Protein AF-A0A838L8V6-F1 (afdb_monomer_lite)

Sequence (254 aa):
MAGLEGLCPDADPGAWFPDGEGLLHACPWLILGAAGLVFEAVRPGGQQWAAICIGLALLVYGGTMLAYVDLLPSGLWRFNNVHYFKWMFPAFALFLLLFLRDVRHAPVTGAAITIVLVLATFIRALPVEVGSDAPARMLVFAKPQADFRAVYFGRSAIEDRAGASRNVFDYHQVPVSGQRFVAVALKRDFAGQERWSARSSGTEWPRTTPDFYRDVPDIGAATGTPLHRYAASVGFGVPCWTRLVGCQTMITDR

Foldseek 3Di:
DPDPPDDDAFCALLQVAVDAGFQCLVCVLLLLLVLLLVVLCPDDDDCNVVSVVLVVVLVVLVVVLCVDPCCPPSNVGGPVNCVSVVVCVVSSVVSSVNCVVCCVVVVVSSVVSSVVSQQVRQKDKHWDFDDQQDWFQKFKWFAFPDDQQLQQLAFKWKQAPVGIDTDPGQWTWGDHPDGMIMIGGDNGTGRGPIKMFLDDPPDDDPPPPDVSSVPRDRSPGDMTDTPTGTHIDIDGDNHCSVVPGPNDRPPDPD

Secondary structure (DSSP, 8-state):
-----S----SSGGGT-SSS-BHHHH-THHHHHHHHHHHHHHS-STTHHHHHHHHHHHHHHHHHHTTSGGGSTTTTTBGGGGGGTGGGHHHHHHHHHHHHHHGGGSHHHHHHHHHHHHHHTTEEEEEEE--TTS-BSEEEEEPPS--HHHHHHS--EEEETTEEEEBTTTEEEEEETTTEEEEEESSS-B-SS-EEESS-TT-PPPTT--GGGTSSPP--S-EE--SEEEEEEEEE---GGGSSS----SS---

Structure (mmCIF, N/CA/C/O backbone):
data_AF-A0A838L8V6-F1
#
_entry.id   AF-A0A838L8V6-F1
#
loop_
_atom_site.group_PDB
_atom_site.id
_atom_site.type_symbol
_atom_site.label_atom_id
_atom_site.label_alt_id
_atom_site.label_comp_id
_atom_site.label_asym_id
_atom_site.label_entity_id
_atom_site.label_seq_id
_atom_site.pdbx_PDB_ins_code
_atom_site.Cartn_x
_atom_site.Cartn_y
_atom_site.Cartn_z
_atom_site.occupancy
_atom_site.B_iso_or_equiv
_atom_site.auth_seq_id
_atom_site.auth_comp_id
_atom_site.auth_asym_id
_atom_site.auth_atom_id
_atom_site.pdbx_PDB_model_num
ATOM 1 N N . MET A 1 1 ? -16.249 -17.888 -20.833 1.00 40.19 1 MET A N 1
ATOM 2 C CA . MET A 1 1 ? -16.102 -17.561 -19.401 1.00 40.19 1 MET A CA 1
ATOM 3 C C . MET A 1 1 ? -15.233 -18.643 -18.783 1.00 40.19 1 MET A C 1
ATOM 5 O O . MET A 1 1 ? -15.744 -19.700 -18.447 1.00 40.19 1 MET A O 1
ATOM 9 N N . ALA A 1 2 ? -13.914 -18.443 -18.790 1.00 36.94 2 ALA A N 1
ATOM 10 C CA . ALA A 1 2 ? -12.970 -19.346 -18.134 1.00 36.94 2 ALA A CA 1
ATOM 11 C C . ALA A 1 2 ? -12.993 -19.065 -16.624 1.00 36.94 2 ALA A C 1
ATOM 13 O O . ALA A 1 2 ? -13.119 -17.907 -16.225 1.00 36.94 2 ALA A O 1
ATOM 14 N N . GLY A 1 3 ? -12.961 -20.127 -15.817 1.00 34.88 3 GLY A N 1
ATOM 15 C CA . GLY A 1 3 ? -13.210 -20.090 -14.379 1.00 34.88 3 GLY A CA 1
ATOM 16 C C . GLY A 1 3 ? -12.258 -19.170 -13.618 1.00 34.88 3 GLY A C 1
ATOM 17 O O . GLY A 1 3 ? -11.046 -19.355 -13.643 1.00 34.88 3 GLY A O 1
ATOM 18 N N . LEU A 1 4 ? -12.839 -18.215 -12.891 1.00 39.81 4 L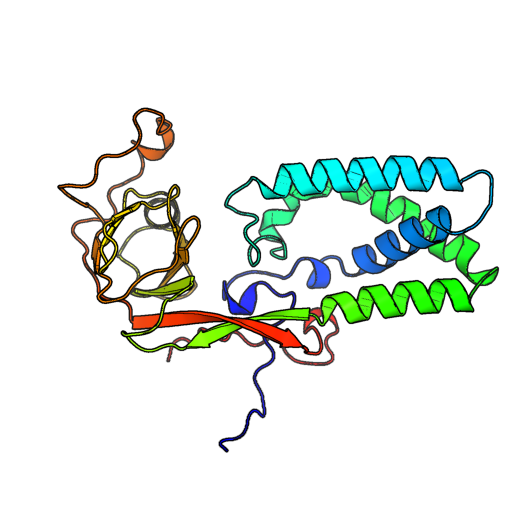EU A N 1
ATOM 19 C CA . LEU A 1 4 ? -12.189 -17.399 -11.859 1.00 39.81 4 LEU A CA 1
ATOM 20 C C . LEU A 1 4 ? -12.100 -18.161 -10.519 1.00 39.81 4 LEU A C 1
ATOM 22 O O . LEU A 1 4 ? -12.171 -17.567 -9.446 1.00 39.81 4 LEU A O 1
ATOM 26 N N . GLU A 1 5 ? -11.989 -19.489 -10.562 1.00 36.53 5 GLU A N 1
ATOM 27 C CA . GLU A 1 5 ? -11.855 -20.317 -9.366 1.00 36.53 5 GLU A CA 1
ATOM 28 C C . GLU A 1 5 ? -10.375 -20.409 -8.993 1.00 36.53 5 GLU A C 1
ATOM 30 O O . GLU A 1 5 ? -9.619 -21.190 -9.564 1.00 36.53 5 GLU A O 1
ATOM 35 N N . GLY A 1 6 ? -9.950 -19.583 -8.037 1.00 40.31 6 GLY A N 1
ATOM 36 C CA . GLY A 1 6 ? -8.748 -19.878 -7.259 1.00 40.31 6 GLY A CA 1
ATOM 37 C C . GLY A 1 6 ? -7.847 -18.707 -6.904 1.00 40.31 6 GLY A C 1
ATOM 38 O O . GLY A 1 6 ? -7.086 -18.856 -5.962 1.00 40.31 6 GLY A O 1
ATOM 39 N N . LEU A 1 7 ? -7.932 -17.557 -7.572 1.00 41.16 7 LEU A N 1
ATOM 40 C CA . LEU A 1 7 ? -6.993 -16.450 -7.352 1.00 41.16 7 LEU A CA 1
ATOM 41 C C . LEU A 1 7 ? -7.524 -15.497 -6.270 1.00 41.16 7 LEU A C 1
ATOM 43 O O . LEU A 1 7 ? -8.479 -14.760 -6.506 1.00 41.16 7 LEU A O 1
ATOM 47 N N . CYS A 1 8 ? -6.909 -15.496 -5.084 1.00 41.12 8 CYS A N 1
ATOM 48 C CA . CYS A 1 8 ? -7.192 -14.533 -4.008 1.00 41.12 8 CYS A CA 1
ATOM 49 C C . CYS A 1 8 ? -5.945 -13.684 -3.706 1.00 41.12 8 CYS A C 1
ATOM 51 O O . CYS A 1 8 ? -5.102 -14.119 -2.934 1.00 41.12 8 CYS A O 1
ATOM 53 N N . PRO A 1 9 ? -5.810 -12.480 -4.291 1.00 44.22 9 PRO A N 1
ATOM 54 C CA . PRO A 1 9 ? -4.702 -11.561 -3.995 1.00 44.22 9 PRO A CA 1
ATOM 55 C C . PRO A 1 9 ? -5.191 -10.514 -2.985 1.00 44.22 9 PRO A C 1
ATOM 57 O O . PRO A 1 9 ? -6.198 -9.883 -3.282 1.00 44.22 9 PRO A O 1
ATOM 60 N N . ASP A 1 10 ? -4.589 -10.383 -1.794 1.00 49.72 10 ASP A N 1
ATOM 61 C CA . ASP A 1 10 ? -5.212 -9.827 -0.565 1.00 49.72 10 ASP A CA 1
ATOM 62 C C . ASP A 1 10 ? -4.869 -8.365 -0.196 1.00 49.72 10 ASP A C 1
ATOM 64 O O . ASP A 1 10 ? -4.197 -7.660 -0.938 1.00 49.72 10 ASP A O 1
ATOM 68 N N . ALA A 1 11 ? -5.245 -7.932 1.022 1.00 52.88 11 ALA A N 1
ATOM 69 C CA . ALA A 1 11 ? -4.498 -6.938 1.823 1.00 52.88 11 ALA A CA 1
ATOM 70 C C . ALA A 1 11 ? -3.105 -7.472 2.256 1.00 52.88 11 ALA A C 1
ATOM 72 O O . ALA A 1 11 ? -2.580 -7.155 3.325 1.00 52.88 11 ALA A O 1
ATOM 73 N N . ASP A 1 12 ? -2.560 -8.352 1.425 1.00 59.88 12 ASP A N 1
ATOM 74 C CA . ASP A 1 12 ? -1.250 -8.957 1.451 1.00 59.88 12 ASP A CA 1
ATOM 75 C C . ASP A 1 12 ? -0.509 -8.320 0.271 1.00 59.88 12 ASP A C 1
ATOM 77 O O . ASP A 1 12 ? -1.038 -8.286 -0.849 1.00 59.88 12 ASP A O 1
ATOM 81 N N . PRO A 1 13 ? 0.695 -7.779 0.484 1.00 58.97 13 PRO A N 1
ATOM 82 C CA . PRO A 1 13 ? 1.522 -7.286 -0.608 1.00 58.97 13 PRO A CA 1
ATOM 83 C C . PRO A 1 13 ? 1.742 -8.298 -1.741 1.00 58.97 13 PRO A C 1
ATOM 85 O O . PRO A 1 13 ? 2.014 -7.850 -2.852 1.00 58.97 13 PRO A O 1
ATOM 88 N N . GLY A 1 14 ? 1.578 -9.606 -1.492 1.00 64.75 14 GLY A N 1
ATOM 89 C CA . GLY A 1 14 ? 1.806 -10.732 -2.407 1.00 64.75 14 GLY A CA 1
ATOM 90 C C . GLY A 1 14 ? 1.290 -10.561 -3.837 1.00 64.75 14 GLY A C 1
ATOM 91 O O . GLY A 1 14 ? 1.911 -11.048 -4.783 1.00 64.75 14 GLY A O 1
ATOM 92 N N . ALA A 1 15 ? 0.185 -9.833 -4.023 1.00 70.62 15 ALA A N 1
ATOM 93 C CA . ALA A 1 15 ? -0.372 -9.552 -5.346 1.00 70.62 15 ALA A CA 1
ATOM 94 C C . ALA A 1 15 ? 0.581 -8.718 -6.224 1.00 70.62 15 ALA A C 1
ATOM 96 O O . ALA A 1 15 ? 0.755 -9.012 -7.403 1.00 70.62 15 ALA A O 1
ATOM 97 N N . TRP A 1 16 ? 1.205 -7.693 -5.642 1.00 75.69 16 TRP A N 1
ATOM 98 C CA . TRP A 1 16 ? 2.097 -6.745 -6.327 1.00 75.69 16 TRP A CA 1
ATOM 99 C C . TRP A 1 16 ? 3.577 -6.976 -6.003 1.00 75.69 16 TRP A C 1
ATOM 101 O O . TRP A 1 16 ? 4.452 -6.566 -6.760 1.00 75.69 16 TRP A O 1
ATOM 111 N N . PHE A 1 17 ? 3.860 -7.626 -4.877 1.00 74.19 17 PHE A N 1
ATOM 112 C CA . PHE A 1 17 ? 5.186 -7.965 -4.388 1.00 74.19 17 PHE A CA 1
ATOM 113 C C . PHE A 1 17 ? 5.138 -9.390 -3.828 1.00 74.19 17 PHE A C 1
ATOM 115 O O . PHE A 1 17 ? 4.719 -9.565 -2.688 1.00 74.19 17 PHE A O 1
ATOM 122 N N . PRO A 1 18 ? 5.572 -10.403 -4.593 1.00 65.75 18 PRO A N 1
ATOM 123 C CA . PRO A 1 18 ? 5.433 -11.812 -4.223 1.00 65.75 18 PRO A CA 1
ATOM 124 C C . PRO A 1 18 ? 6.218 -12.195 -2.958 1.00 65.75 18 PRO A C 1
ATOM 126 O O . PRO A 1 18 ? 5.965 -13.255 -2.396 1.00 65.75 18 PRO A O 1
ATOM 129 N N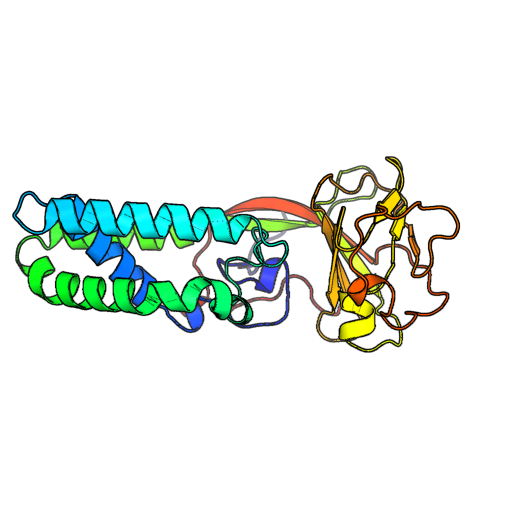 . ASP A 1 19 ? 7.127 -11.332 -2.486 1.00 71.44 19 ASP A N 1
ATOM 130 C CA . ASP A 1 19 ? 7.917 -11.570 -1.281 1.00 71.44 19 ASP A CA 1
ATOM 131 C C . ASP A 1 19 ? 7.483 -10.709 -0.092 1.00 71.44 19 ASP A C 1
ATOM 133 O O . ASP A 1 19 ? 7.441 -9.469 -0.151 1.00 71.44 19 ASP A O 1
ATOM 137 N N . GLY A 1 20 ? 7.320 -11.377 1.046 1.00 78.25 20 GLY A N 1
ATOM 138 C CA . GLY A 1 20 ? 7.156 -10.768 2.359 1.00 78.25 20 GLY A CA 1
ATOM 139 C C . GLY A 1 20 ? 5.955 -11.317 3.115 1.00 78.25 20 GLY A C 1
ATOM 140 O O . GLY A 1 20 ? 5.247 -12.199 2.646 1.00 78.25 20 GLY A O 1
ATOM 141 N N . GLU A 1 21 ? 5.745 -10.773 4.307 1.00 85.19 21 GLU A N 1
ATOM 142 C CA . GLU A 1 21 ? 4.570 -11.040 5.132 1.00 85.19 21 GLU A CA 1
ATOM 143 C C . GLU A 1 21 ? 3.666 -9.800 5.141 1.00 85.19 21 GLU A C 1
ATOM 145 O O . GLU A 1 21 ? 4.157 -8.665 5.175 1.00 85.19 21 GLU A O 1
ATOM 150 N N . GLY A 1 22 ? 2.347 -9.995 5.106 1.00 87.62 22 GLY A N 1
ATOM 151 C CA . GLY A 1 22 ? 1.376 -8.912 5.261 1.00 87.62 22 GLY A CA 1
ATOM 152 C C . GLY A 1 22 ? 1.304 -8.392 6.702 1.00 87.62 22 GLY A C 1
ATOM 153 O O . GLY A 1 22 ? 1.348 -9.157 7.663 1.00 87.62 22 GLY A O 1
ATOM 154 N N . LEU A 1 23 ? 1.123 -7.082 6.877 1.00 91.06 23 LEU A N 1
ATOM 155 C CA . LEU A 1 23 ? 1.057 -6.424 8.186 1.00 91.06 23 LEU A CA 1
ATOM 156 C C . LEU A 1 23 ? -0.035 -7.025 9.081 1.00 91.06 23 LEU A C 1
ATOM 158 O O . LEU A 1 23 ? 0.193 -7.257 10.264 1.00 91.06 23 LEU A O 1
ATOM 162 N N . LEU A 1 24 ? -1.212 -7.302 8.515 1.00 92.31 24 LEU A N 1
ATOM 163 C CA . LEU A 1 24 ? -2.339 -7.884 9.248 1.00 92.31 24 LEU A CA 1
ATOM 164 C C . LEU A 1 24 ? -2.190 -9.390 9.494 1.00 92.31 24 LEU A C 1
ATOM 166 O O . LEU A 1 24 ? -2.849 -9.915 10.386 1.00 92.31 24 LEU A O 1
ATOM 170 N N . HIS A 1 25 ? -1.307 -10.073 8.759 1.00 90.06 25 HIS A N 1
ATOM 171 C CA . HIS A 1 25 ? -0.934 -11.453 9.069 1.00 90.06 25 HIS A CA 1
ATOM 172 C C . HIS A 1 25 ? -0.048 -11.498 10.324 1.00 90.06 25 HIS A C 1
ATOM 174 O O . HIS A 1 25 ? -0.332 -12.256 11.251 1.00 90.06 25 HIS A O 1
ATOM 180 N N . ALA A 1 26 ? 0.954 -10.616 10.400 1.00 92.56 26 ALA A N 1
ATOM 181 C CA . ALA A 1 26 ? 1.845 -10.514 11.555 1.00 92.56 26 ALA A CA 1
ATOM 182 C C . ALA A 1 26 ? 1.164 -9.886 12.787 1.00 92.56 26 ALA A C 1
ATOM 184 O O . ALA A 1 26 ? 1.428 -10.263 13.928 1.00 92.56 26 ALA A O 1
ATOM 185 N N . CYS A 1 27 ? 0.302 -8.887 12.574 1.00 95.19 27 CYS A N 1
ATOM 186 C CA . CYS A 1 27 ? -0.297 -8.062 13.625 1.00 95.19 27 CYS A CA 1
ATOM 187 C C . CYS A 1 27 ? -1.826 -7.909 13.455 1.00 95.19 27 CYS A C 1
ATOM 189 O O . CYS A 1 27 ? -2.320 -6.784 13.333 1.00 95.19 27 CYS A O 1
ATOM 191 N N . PRO A 1 28 ? -2.619 -9.000 13.495 1.00 94.62 28 PRO A N 1
ATOM 192 C CA . PRO A 1 28 ? -4.075 -8.933 13.293 1.00 94.62 28 PRO A CA 1
ATOM 193 C C . PRO A 1 28 ? -4.798 -8.113 14.375 1.00 94.62 28 PRO A C 1
ATOM 195 O O . PRO A 1 28 ? -5.864 -7.542 14.140 1.00 94.62 28 PRO A O 1
ATOM 198 N N . TRP A 1 29 ? -4.197 -7.999 15.563 1.00 96.75 29 TRP A N 1
ATOM 199 C CA . TRP A 1 29 ? -4.714 -7.215 16.687 1.00 96.75 29 TRP A CA 1
ATOM 200 C C . TRP A 1 29 ? -4.839 -5.713 16.381 1.00 96.75 29 TRP A C 1
ATOM 202 O O . TRP A 1 29 ? -5.615 -5.028 17.049 1.00 96.75 29 TRP A O 1
ATOM 212 N N . LEU A 1 30 ? -4.145 -5.201 15.354 1.00 97.00 30 LEU A N 1
ATOM 213 C CA . LEU A 1 30 ? -4.266 -3.809 14.909 1.00 97.00 30 LEU A CA 1
ATOM 214 C C . LEU A 1 30 ? -5.703 -3.456 14.499 1.00 97.00 30 LEU A C 1
ATOM 216 O O . LEU A 1 30 ? -6.145 -2.341 14.764 1.00 97.00 30 LEU A O 1
ATOM 220 N N . ILE A 1 31 ? -6.462 -4.404 13.932 1.00 97.12 31 ILE A N 1
ATOM 221 C CA . ILE A 1 31 ? -7.874 -4.191 13.564 1.00 97.12 31 ILE A CA 1
ATOM 222 C C . ILE A 1 31 ? -8.721 -3.936 14.809 1.00 97.12 31 ILE A C 1
ATOM 224 O O . ILE A 1 31 ? -9.550 -3.029 14.825 1.00 97.12 31 ILE A O 1
ATOM 228 N N . LEU A 1 32 ? -8.502 -4.710 15.871 1.00 98.06 32 LEU A N 1
ATOM 229 C CA . LEU A 1 32 ? -9.231 -4.539 17.126 1.00 98.06 32 LEU A CA 1
ATOM 230 C C . LEU A 1 32 ? -8.790 -3.271 17.871 1.00 98.06 32 LEU A C 1
ATOM 232 O O . LEU A 1 32 ? -9.626 -2.588 18.457 1.00 98.06 32 LEU A O 1
ATOM 236 N N . GLY A 1 33 ? -7.508 -2.904 17.796 1.00 98.31 33 GLY A N 1
ATOM 237 C CA . GLY A 1 33 ? -7.032 -1.606 18.275 1.00 98.31 33 GLY A CA 1
ATOM 238 C C . GLY A 1 33 ? -7.697 -0.436 17.542 1.00 98.31 33 GLY A C 1
ATOM 239 O O . GLY A 1 33 ? -8.151 0.515 18.175 1.00 98.31 33 GLY A O 1
ATOM 240 N N . ALA A 1 34 ? -7.819 -0.528 16.213 1.00 98.38 34 ALA A N 1
ATOM 241 C CA . ALA A 1 34 ? -8.527 0.457 15.399 1.00 98.38 34 ALA A CA 1
ATOM 242 C C . ALA A 1 34 ? -10.018 0.514 15.764 1.00 98.38 34 ALA A C 1
ATOM 244 O O . ALA A 1 34 ? -10.577 1.602 15.902 1.00 98.38 34 ALA A O 1
ATOM 245 N N . ALA A 1 35 ? -10.646 -0.645 15.987 1.00 98.50 35 ALA A N 1
ATOM 246 C CA . ALA A 1 35 ? -12.031 -0.729 16.439 1.00 98.50 35 ALA A CA 1
ATOM 247 C C . ALA A 1 35 ? -12.225 -0.020 17.783 1.00 98.50 35 ALA A C 1
ATOM 249 O O . ALA A 1 35 ? -13.172 0.745 17.926 1.00 98.50 35 ALA A O 1
ATOM 250 N N . GLY A 1 36 ? -11.305 -0.205 18.732 1.00 98.38 36 GLY A N 1
ATOM 251 C CA . GLY A 1 36 ? -11.317 0.495 20.015 1.00 98.38 36 GLY A CA 1
ATOM 252 C C . GLY A 1 36 ? -11.210 2.007 19.901 1.00 98.38 36 GLY A C 1
ATOM 253 O O . GLY A 1 36 ? -11.952 2.728 20.564 1.00 98.38 36 GLY A O 1
ATOM 254 N N . LEU A 1 37 ? -10.333 2.490 19.021 1.00 98.56 37 LEU A N 1
ATOM 255 C CA . LEU A 1 37 ? -10.171 3.918 18.765 1.00 98.56 37 LEU A CA 1
ATOM 256 C C . LEU A 1 37 ? -11.465 4.530 18.222 1.00 98.56 37 LEU A C 1
ATOM 258 O O . LEU A 1 37 ? -11.931 5.547 18.734 1.00 98.56 37 LEU A O 1
ATOM 262 N N . VAL A 1 38 ? -12.069 3.890 17.217 1.00 98.38 38 VAL A N 1
ATOM 263 C CA . VAL A 1 38 ? -13.341 4.344 16.641 1.00 98.38 38 VAL A CA 1
ATOM 264 C C . VAL A 1 38 ? -14.465 4.247 17.673 1.00 98.38 38 VAL A C 1
ATOM 266 O O . VAL A 1 38 ? -15.243 5.187 17.809 1.00 98.38 38 VAL A O 1
ATOM 269 N N . PHE A 1 39 ? -14.529 3.154 18.436 1.00 98.25 39 PHE A N 1
ATOM 270 C CA . PHE A 1 39 ? -15.546 2.923 19.462 1.00 98.25 39 PHE A CA 1
ATOM 271 C C . PHE A 1 39 ? -15.532 4.009 20.547 1.00 98.25 39 PHE A C 1
ATOM 273 O O . PHE A 1 39 ? -16.584 4.572 20.853 1.00 98.25 39 PHE A O 1
ATOM 280 N N . GLU A 1 40 ? -14.359 4.367 21.079 1.00 98.00 40 GLU A N 1
ATOM 281 C CA . GLU A 1 40 ? -14.246 5.458 22.057 1.00 98.00 40 GLU A CA 1
ATOM 282 C C . GLU A 1 40 ? -14.513 6.839 21.437 1.00 98.00 40 GLU A C 1
ATOM 284 O O . GLU A 1 40 ? -15.052 7.711 22.111 1.00 98.00 40 GLU A O 1
ATOM 289 N N . ALA A 1 41 ? -14.198 7.050 20.154 1.00 98.12 41 ALA A N 1
ATOM 290 C CA . ALA A 1 41 ? -14.448 8.325 19.475 1.00 98.12 41 ALA A CA 1
ATOM 291 C C . ALA A 1 41 ? -15.941 8.591 19.186 1.00 98.12 41 ALA A C 1
ATOM 293 O O . ALA A 1 41 ? -16.368 9.749 19.161 1.00 98.12 41 ALA A O 1
ATOM 294 N N . VAL A 1 42 ? -16.745 7.543 18.968 1.00 97.31 42 VAL A N 1
ATOM 295 C CA . VAL A 1 42 ? -18.187 7.681 18.681 1.00 97.31 42 VAL A CA 1
ATOM 296 C C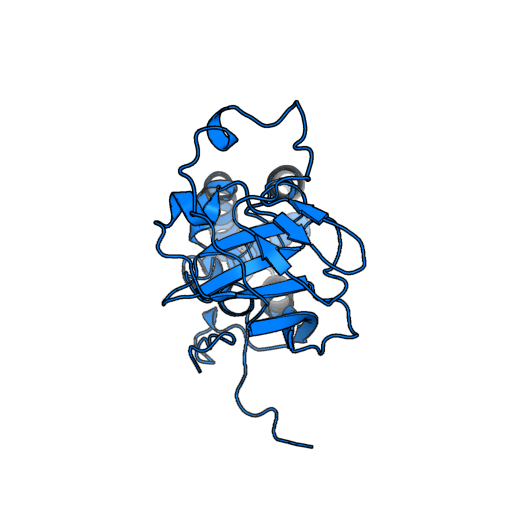 . VAL A 1 42 ? -19.067 7.604 19.927 1.00 97.31 42 VAL A C 1
ATOM 298 O O . VAL A 1 42 ? -20.223 8.026 19.882 1.00 97.31 42 VAL A O 1
ATOM 301 N N . ARG A 1 43 ? -18.554 7.074 21.043 1.00 94.12 43 ARG A N 1
ATOM 302 C CA . ARG A 1 43 ? -19.304 6.979 22.298 1.00 94.12 43 ARG A CA 1
ATOM 303 C C . ARG A 1 43 ? -19.222 8.304 23.072 1.00 94.12 43 ARG A C 1
ATOM 305 O O . ARG A 1 43 ? -18.121 8.728 23.417 1.00 94.12 43 ARG A O 1
ATOM 312 N N . PRO A 1 44 ? -20.355 8.933 23.429 1.00 92.12 44 PRO A N 1
ATOM 313 C CA . PRO A 1 44 ? -20.342 10.114 24.286 1.00 92.12 44 PRO A CA 1
ATOM 314 C C . PRO A 1 44 ? -19.714 9.801 25.651 1.00 92.12 44 PRO A C 1
ATOM 316 O O . PRO A 1 44 ? -20.090 8.822 26.299 1.00 92.12 44 PRO A O 1
ATOM 319 N N . GLY A 1 45 ? -18.771 10.626 26.109 1.00 91.38 45 GLY A N 1
ATOM 320 C CA . GLY A 1 45 ? -18.148 10.464 27.424 1.00 91.38 45 GLY A CA 1
ATOM 321 C C . GLY A 1 45 ? -16.801 11.170 27.568 1.00 91.38 45 GLY A C 1
ATOM 322 O O . GLY A 1 45 ? -16.293 11.785 26.634 1.00 91.38 45 GLY A O 1
ATOM 323 N N . GLY A 1 46 ? -16.191 11.059 28.753 1.00 90.31 46 GLY A N 1
ATOM 324 C CA . GLY A 1 46 ? -14.945 11.770 29.077 1.00 90.31 46 GLY A CA 1
ATOM 325 C C . GLY A 1 46 ? -13.726 11.368 28.234 1.00 90.31 46 GLY A C 1
ATOM 326 O O . GLY A 1 46 ? -12.798 12.156 28.096 1.00 90.31 46 GLY A O 1
ATOM 327 N N . GLN A 1 47 ? -13.727 10.169 27.642 1.00 93.69 47 GLN A N 1
ATOM 328 C CA . GLN A 1 47 ? -12.625 9.665 26.807 1.00 93.69 47 GLN A CA 1
ATOM 329 C C . GLN A 1 47 ? -12.760 10.057 25.323 1.00 93.69 47 GLN A C 1
ATOM 331 O O . GLN A 1 47 ? -11.786 9.951 24.578 1.00 93.69 47 GLN A O 1
ATOM 336 N N . GLN A 1 48 ? -13.927 10.555 24.897 1.00 96.88 48 GLN A N 1
ATOM 337 C CA . GLN A 1 48 ? -14.257 10.774 23.486 1.00 96.88 48 GLN A CA 1
ATOM 338 C C . GLN A 1 48 ? -13.279 11.728 22.792 1.00 96.88 48 GLN A C 1
ATOM 340 O O . GLN A 1 48 ? -12.694 11.402 21.760 1.00 96.88 48 GLN A O 1
ATOM 345 N N . TRP A 1 49 ? -13.062 12.905 23.380 1.00 97.62 49 TRP A N 1
ATOM 346 C CA . TRP A 1 49 ? -12.177 13.916 22.804 1.00 97.62 49 TRP A CA 1
ATOM 347 C C . TRP A 1 49 ? -10.722 13.461 22.760 1.00 97.62 49 TRP A C 1
ATOM 349 O O . TRP A 1 49 ? -10.027 13.741 21.787 1.00 97.62 49 TRP A O 1
ATOM 359 N N . ALA A 1 50 ? -10.269 12.708 23.766 1.00 97.62 50 ALA A N 1
ATOM 360 C CA . ALA A 1 50 ? -8.933 12.124 23.754 1.00 97.62 50 ALA A CA 1
ATOM 361 C C . ALA A 1 50 ? -8.779 11.121 22.600 1.00 97.62 50 ALA A C 1
ATOM 363 O O . ALA A 1 50 ? -7.788 11.181 21.872 1.00 97.62 50 ALA A O 1
ATOM 364 N N . ALA A 1 51 ? -9.776 10.255 22.383 1.00 98.12 51 ALA A N 1
ATOM 365 C CA . ALA A 1 51 ? -9.792 9.320 21.261 1.00 98.12 51 ALA A CA 1
ATOM 366 C C . ALA A 1 51 ? -9.779 10.045 19.908 1.00 98.12 51 ALA A C 1
ATOM 368 O O . ALA A 1 51 ? -8.971 9.705 19.048 1.00 98.12 51 ALA A O 1
ATOM 369 N N . ILE A 1 52 ? -10.590 11.094 19.737 1.00 98.19 52 ILE A N 1
ATOM 370 C CA . ILE A 1 52 ? -10.599 11.912 18.514 1.00 98.19 52 ILE A CA 1
ATOM 371 C C . ILE A 1 52 ? -9.229 12.563 18.279 1.00 98.19 52 ILE A C 1
ATOM 373 O O . ILE A 1 52 ? -8.681 12.443 17.186 1.00 98.19 52 ILE A O 1
ATOM 377 N N . CYS A 1 53 ? -8.644 13.210 19.291 1.00 98.31 53 CYS A N 1
ATOM 378 C CA . CYS A 1 53 ? -7.341 13.868 19.166 1.00 98.31 53 CYS A CA 1
ATOM 379 C C . CYS A 1 53 ? -6.223 12.880 18.810 1.00 98.31 53 CYS A C 1
ATOM 381 O O . CYS A 1 53 ? -5.424 13.156 17.915 1.00 98.31 53 CYS A O 1
ATOM 383 N N . ILE A 1 54 ? -6.179 11.716 19.468 1.00 98.31 54 ILE A N 1
ATOM 384 C CA . ILE A 1 54 ? -5.195 10.673 19.152 1.00 98.31 54 ILE A CA 1
ATOM 385 C C . ILE A 1 54 ? -5.442 10.124 17.746 1.00 98.31 54 ILE A C 1
ATOM 387 O O . ILE A 1 54 ? -4.497 9.993 16.974 1.00 98.31 54 ILE A O 1
ATOM 391 N N . GLY A 1 55 ? -6.695 9.854 17.378 1.00 98.12 55 GLY A N 1
ATOM 392 C CA . GLY A 1 55 ? -7.046 9.375 16.044 1.00 98.12 55 GLY A CA 1
ATOM 393 C C . GLY A 1 55 ? -6.626 10.346 14.944 1.00 98.12 55 GLY A C 1
ATOM 394 O O . GLY A 1 55 ? -6.001 9.931 13.972 1.00 98.12 55 GLY A O 1
ATOM 395 N N . LEU A 1 56 ? -6.870 11.645 15.126 1.00 98.19 56 LEU A N 1
ATOM 396 C CA . LEU A 1 56 ? -6.406 12.681 14.203 1.00 98.19 56 LEU A CA 1
ATOM 397 C C . LEU A 1 56 ? -4.877 12.736 14.124 1.00 98.19 56 LEU A C 1
ATOM 399 O O . LEU A 1 56 ? -4.335 12.802 13.023 1.00 98.19 56 LEU A O 1
ATOM 403 N N . ALA A 1 57 ? -4.170 12.650 15.254 1.00 98.19 57 ALA A N 1
ATOM 404 C CA . ALA A 1 57 ? -2.708 12.615 15.261 1.00 98.19 57 ALA A CA 1
ATOM 405 C C . ALA A 1 57 ? -2.156 11.391 14.505 1.00 98.19 57 ALA A C 1
ATOM 407 O O . ALA A 1 57 ? -1.229 11.526 13.707 1.00 98.19 57 ALA A O 1
ATOM 408 N N . LEU A 1 58 ? -2.758 10.213 14.699 1.00 97.94 58 LEU A N 1
ATOM 409 C CA . LEU A 1 58 ? -2.409 8.986 13.980 1.00 97.94 58 LEU A CA 1
ATOM 410 C C . LEU A 1 58 ? -2.681 9.104 12.475 1.00 97.94 58 LEU A C 1
ATOM 412 O O . LEU A 1 58 ? -1.860 8.652 11.681 1.00 97.94 58 LEU A O 1
ATOM 416 N N . LEU A 1 59 ? -3.791 9.733 12.075 1.00 96.50 59 LEU A N 1
ATOM 417 C CA . LEU A 1 59 ? -4.119 9.977 10.667 1.00 96.50 59 LEU A CA 1
ATOM 418 C C . LEU A 1 59 ? -3.140 10.956 10.011 1.00 96.50 59 LEU A C 1
ATOM 420 O O . LEU A 1 59 ? -2.671 10.689 8.909 1.00 96.50 59 LEU A O 1
ATOM 424 N N . VAL A 1 60 ? -2.791 12.057 10.683 1.00 97.44 60 VAL A N 1
ATOM 425 C CA . VAL A 1 60 ? -1.798 13.026 10.184 1.00 97.44 60 VAL A CA 1
ATOM 426 C C . VAL A 1 60 ? -0.423 12.371 10.054 1.00 97.44 60 VAL A C 1
ATOM 428 O O . VAL A 1 60 ? 0.246 12.525 9.029 1.00 97.44 60 VAL A O 1
ATOM 431 N N . TYR A 1 61 ? -0.013 11.595 11.061 1.00 96.25 61 TYR A N 1
ATOM 432 C CA . TYR A 1 61 ? 1.239 10.844 11.024 1.00 96.25 61 TYR A CA 1
ATOM 433 C C . TYR A 1 61 ? 1.248 9.826 9.878 1.00 96.25 61 TYR A C 1
ATOM 435 O O . TYR A 1 61 ? 2.162 9.835 9.055 1.00 96.25 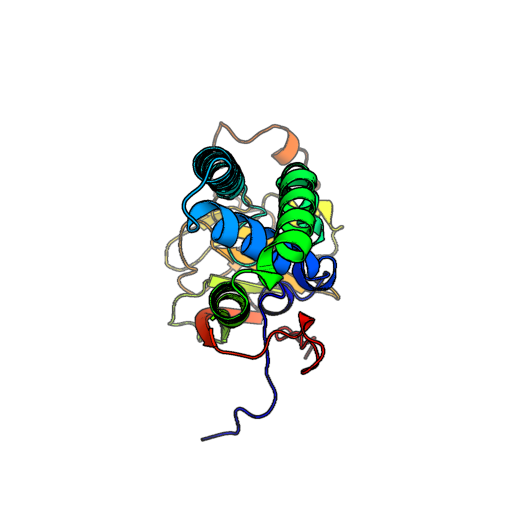61 TYR A O 1
ATOM 443 N N . GLY A 1 62 ? 0.202 9.001 9.774 1.00 93.56 62 GLY A N 1
ATOM 444 C CA . GLY A 1 62 ? 0.047 8.013 8.709 1.00 93.56 62 GLY A CA 1
ATOM 445 C C . GLY A 1 62 ? 0.051 8.654 7.322 1.00 93.56 62 GLY A C 1
ATOM 446 O O . GLY A 1 62 ? 0.794 8.212 6.453 1.00 93.56 62 GLY A O 1
ATOM 447 N N . GLY A 1 63 ? -0.690 9.750 7.135 1.00 93.44 63 GLY A N 1
ATOM 448 C CA . GLY A 1 63 ? -0.702 10.518 5.890 1.00 93.44 63 GLY A CA 1
ATOM 449 C C . GLY A 1 63 ? 0.668 11.092 5.523 1.00 93.44 63 GLY A C 1
ATOM 450 O O . GLY A 1 63 ? 1.046 11.064 4.356 1.00 93.44 63 GLY A O 1
ATOM 451 N N . THR A 1 64 ? 1.453 11.528 6.512 1.00 93.50 64 THR A N 1
ATOM 452 C CA . THR A 1 64 ? 2.845 11.957 6.289 1.00 93.50 64 THR A CA 1
ATOM 453 C C . THR A 1 64 ? 3.718 10.784 5.837 1.00 93.50 64 THR A C 1
ATOM 455 O O . THR A 1 64 ? 4.533 10.938 4.930 1.00 93.50 64 THR A O 1
ATOM 458 N N . MET A 1 65 ? 3.530 9.593 6.419 1.00 92.81 65 MET A N 1
ATOM 459 C CA . MET A 1 65 ? 4.267 8.393 6.010 1.00 92.81 65 MET A CA 1
ATOM 460 C C . MET A 1 65 ? 3.916 7.955 4.577 1.00 92.81 65 MET A C 1
ATOM 462 O O . MET A 1 65 ? 4.787 7.471 3.865 1.00 92.81 65 MET A O 1
ATOM 466 N N . LEU A 1 66 ? 2.698 8.202 4.084 1.00 88.94 66 LEU A N 1
ATOM 467 C CA . LEU A 1 66 ? 2.330 7.895 2.688 1.00 88.94 66 LEU A CA 1
ATOM 468 C C . LEU A 1 66 ? 3.146 8.670 1.633 1.00 88.94 66 LEU A C 1
ATOM 470 O O . LEU A 1 66 ? 3.086 8.330 0.455 1.00 88.94 66 LEU A O 1
ATOM 474 N N . ALA A 1 67 ? 3.926 9.683 2.028 1.00 89.38 67 ALA A N 1
ATOM 475 C CA . ALA A 1 67 ? 4.865 10.359 1.133 1.00 89.38 67 ALA A CA 1
ATOM 476 C C . ALA A 1 67 ? 6.124 9.523 0.816 1.00 89.38 67 ALA A C 1
ATOM 478 O O . ALA A 1 67 ? 6.861 9.859 -0.113 1.00 89.38 67 ALA A O 1
ATOM 479 N N . TYR A 1 68 ? 6.395 8.452 1.569 1.00 88.75 68 TYR A N 1
ATOM 480 C CA . TYR A 1 68 ? 7.522 7.561 1.297 1.00 88.75 68 TYR A CA 1
ATOM 481 C C . TYR A 1 68 ? 7.207 6.624 0.129 1.00 88.75 68 TYR A C 1
ATOM 483 O O . TYR A 1 68 ? 6.165 5.973 0.094 1.00 88.75 68 TYR A O 1
ATOM 491 N N . VAL A 1 69 ? 8.155 6.497 -0.803 1.00 83.62 69 VAL A N 1
ATOM 492 C CA . VAL A 1 69 ? 8.027 5.625 -1.985 1.00 83.62 69 VAL A CA 1
ATOM 493 C C . VAL A 1 69 ? 7.842 4.151 -1.616 1.00 83.62 69 VAL A C 1
ATOM 495 O O . VAL A 1 69 ? 7.150 3.414 -2.311 1.00 83.62 69 VAL A O 1
ATOM 498 N N . ASP A 1 70 ? 8.384 3.718 -0.479 1.00 83.19 70 ASP A N 1
ATOM 499 C CA . ASP A 1 70 ? 8.221 2.343 -0.003 1.00 83.19 70 ASP A CA 1
ATOM 500 C C . ASP A 1 70 ? 6.783 2.051 0.470 1.00 83.19 70 ASP A C 1
ATOM 502 O O . ASP A 1 70 ? 6.417 0.887 0.634 1.00 83.19 70 ASP A O 1
ATOM 506 N N . LEU A 1 71 ? 5.956 3.089 0.657 1.00 86.50 71 LEU A N 1
ATOM 507 C CA . LEU A 1 71 ? 4.572 3.030 1.139 1.00 86.50 71 LEU A CA 1
ATOM 508 C C . LEU A 1 71 ? 3.525 3.295 0.047 1.00 86.50 71 LEU A C 1
ATOM 510 O O . LEU A 1 71 ? 2.367 3.585 0.354 1.00 86.50 71 LEU A O 1
ATOM 514 N N . LEU A 1 72 ? 3.896 3.121 -1.226 1.00 78.19 72 LEU A N 1
ATOM 515 C CA . LEU A 1 72 ? 2.936 2.959 -2.328 1.00 78.19 72 LEU A CA 1
ATOM 516 C C . LEU A 1 72 ? 1.846 1.934 -1.970 1.00 78.19 72 LEU A C 1
ATOM 518 O O . LEU A 1 72 ? 2.069 1.108 -1.084 1.00 78.19 72 LEU A O 1
ATOM 522 N N . PRO A 1 73 ? 0.687 1.916 -2.657 1.00 69.75 73 PRO A N 1
ATOM 523 C CA . PRO A 1 73 ? -0.487 1.157 -2.210 1.00 69.75 73 PRO A CA 1
ATOM 524 C C . PRO A 1 73 ? -0.222 -0.305 -1.815 1.00 69.75 73 PRO A C 1
ATOM 526 O O . PRO A 1 73 ? -0.809 -0.806 -0.860 1.00 69.75 73 PRO A O 1
ATOM 529 N N . SER A 1 74 ? 0.697 -0.981 -2.502 1.00 69.19 74 SER A N 1
ATOM 530 C CA . SER A 1 74 ? 1.125 -2.347 -2.192 1.00 69.19 74 SER A CA 1
ATOM 531 C C . SER A 1 74 ? 2.176 -2.449 -1.074 1.00 69.19 74 SER A C 1
ATOM 533 O O . SER A 1 74 ? 2.232 -3.451 -0.369 1.00 69.19 74 SER A O 1
ATOM 535 N N . GLY A 1 75 ? 3.002 -1.422 -0.879 1.00 81.50 75 GLY A N 1
ATOM 536 C CA . GLY A 1 75 ? 4.005 -1.329 0.180 1.00 81.50 75 GLY A CA 1
ATOM 537 C C . GLY A 1 75 ? 3.424 -1.009 1.559 1.00 81.50 75 GLY A C 1
ATOM 538 O O . GLY A 1 75 ? 3.972 -1.465 2.563 1.00 81.50 75 GLY A O 1
ATOM 539 N N . LEU A 1 76 ? 2.289 -0.302 1.618 1.00 85.94 76 LEU A N 1
ATOM 540 C CA . LEU A 1 76 ? 1.599 0.055 2.867 1.00 85.94 76 LEU A CA 1
ATOM 541 C C . LEU A 1 76 ? 1.306 -1.161 3.759 1.00 85.94 76 LEU A C 1
ATOM 543 O O . LEU A 1 76 ? 1.418 -1.090 4.981 1.00 85.94 76 LEU A O 1
ATOM 547 N N . TRP A 1 77 ? 0.963 -2.287 3.137 1.00 87.19 77 TRP A N 1
ATOM 548 C CA . TRP A 1 77 ? 0.567 -3.508 3.831 1.00 87.19 77 TRP A CA 1
ATOM 549 C C . TRP A 1 77 ? 1.720 -4.497 4.035 1.00 87.19 77 TRP A C 1
ATOM 551 O O . TRP A 1 77 ? 1.496 -5.566 4.594 1.00 87.19 77 TRP A O 1
ATOM 561 N N . ARG A 1 78 ? 2.958 -4.174 3.628 1.00 87.94 78 ARG A N 1
ATOM 562 C CA . ARG A 1 78 ? 4.135 -5.032 3.868 1.00 87.94 78 ARG A CA 1
ATOM 563 C C . ARG A 1 78 ? 4.585 -4.931 5.318 1.00 87.94 78 ARG A C 1
ATOM 565 O O . ARG A 1 78 ? 4.912 -3.846 5.789 1.00 87.94 78 ARG A O 1
ATOM 572 N N . PHE A 1 79 ? 4.735 -6.064 6.000 1.00 90.69 79 PHE A N 1
ATOM 573 C CA . PHE A 1 79 ? 5.262 -6.095 7.364 1.00 90.69 79 PHE A CA 1
ATOM 574 C C . PHE A 1 79 ? 6.692 -5.545 7.456 1.00 90.69 79 PHE A C 1
ATOM 576 O O . PHE A 1 79 ? 7.013 -4.849 8.410 1.00 90.69 79 PHE A O 1
ATOM 583 N N . ASN A 1 80 ? 7.539 -5.726 6.437 1.00 89.12 80 ASN A N 1
ATOM 584 C CA . ASN A 1 80 ? 8.883 -5.123 6.437 1.00 89.12 80 ASN A CA 1
ATOM 585 C C . ASN A 1 80 ? 8.865 -3.582 6.484 1.00 89.12 80 ASN A C 1
ATOM 587 O O . ASN A 1 80 ? 9.818 -2.968 6.966 1.00 89.12 80 ASN A O 1
ATOM 591 N N . ASN A 1 81 ? 7.759 -2.955 6.078 1.00 92.06 81 ASN A N 1
ATOM 592 C CA . ASN A 1 81 ? 7.553 -1.511 6.166 1.00 92.06 81 ASN A CA 1
ATOM 593 C C . ASN A 1 81 ? 6.942 -1.074 7.512 1.00 92.06 81 ASN A C 1
ATOM 595 O O . ASN A 1 81 ? 6.680 0.107 7.730 1.00 92.06 81 ASN A O 1
ATOM 599 N N . VAL A 1 82 ? 6.769 -1.988 8.475 1.00 93.62 82 VAL A N 1
ATOM 600 C CA . VAL A 1 82 ? 6.235 -1.672 9.812 1.00 93.62 82 VAL A CA 1
ATOM 601 C C . VAL A 1 82 ? 7.087 -0.656 10.567 1.00 93.62 82 VAL A C 1
ATOM 603 O O . VAL A 1 82 ? 6.596 0.037 11.453 1.00 93.62 82 VAL A O 1
ATOM 606 N N . HIS A 1 83 ? 8.364 -0.519 10.221 1.00 94.69 83 HIS A N 1
ATOM 607 C CA . HIS A 1 83 ? 9.255 0.434 10.870 1.00 94.69 83 HIS A CA 1
ATOM 608 C C . HIS A 1 83 ? 8.803 1.899 10.703 1.00 94.69 83 HIS A C 1
ATOM 610 O O . HIS A 1 83 ? 9.131 2.706 11.575 1.00 94.69 83 HIS A O 1
ATOM 616 N N . TYR A 1 84 ? 7.998 2.215 9.676 1.00 95.19 84 TYR A N 1
ATOM 617 C CA . TYR A 1 84 ? 7.326 3.512 9.518 1.00 95.19 84 TYR A CA 1
ATOM 618 C C . TYR A 1 84 ? 6.131 3.698 10.463 1.00 95.19 84 TYR A C 1
ATOM 620 O O . TYR A 1 84 ? 5.760 4.825 10.755 1.00 95.19 84 TYR A O 1
ATOM 628 N N . PHE A 1 85 ? 5.526 2.618 10.964 1.00 95.38 85 PHE A N 1
ATOM 629 C CA . PHE A 1 85 ? 4.283 2.668 11.746 1.00 95.38 85 PHE A CA 1
ATOM 630 C C . PHE A 1 85 ? 4.414 2.133 13.174 1.00 95.38 85 PHE A C 1
ATOM 632 O O . PHE A 1 85 ? 3.480 2.264 13.963 1.00 95.38 85 PHE A O 1
ATOM 639 N N . LYS A 1 86 ? 5.567 1.571 13.559 1.00 95.62 86 LYS A N 1
ATOM 640 C CA . LYS A 1 86 ? 5.783 0.964 14.886 1.00 95.62 86 LYS A CA 1
ATOM 641 C C . LYS A 1 86 ? 5.493 1.915 16.052 1.00 95.62 86 LYS A C 1
ATOM 643 O O . LYS A 1 86 ? 5.128 1.471 17.134 1.00 95.62 86 LYS A O 1
ATOM 648 N N . TRP A 1 87 ? 5.605 3.224 15.835 1.00 95.50 87 TRP A N 1
ATOM 649 C CA . TRP A 1 87 ? 5.297 4.242 16.842 1.00 95.50 87 TRP A CA 1
ATOM 650 C C . TRP A 1 87 ? 3.797 4.404 17.113 1.00 95.50 87 TRP A C 1
ATOM 652 O O . TRP A 1 87 ? 3.416 4.902 18.166 1.00 95.50 87 TRP A O 1
ATOM 662 N N . MET A 1 88 ? 2.940 3.935 16.205 1.00 97.44 88 MET A N 1
ATOM 663 C CA . MET A 1 88 ? 1.489 3.904 16.390 1.00 97.44 88 MET A CA 1
ATOM 664 C C . MET A 1 88 ? 1.044 2.710 17.249 1.00 97.44 88 MET A C 1
ATOM 666 O O . MET A 1 88 ? -0.066 2.708 17.778 1.00 97.44 88 MET A O 1
ATOM 670 N N . PHE A 1 89 ? 1.894 1.688 17.408 1.00 97.50 89 PHE A N 1
ATOM 671 C CA . PHE A 1 89 ? 1.528 0.425 18.055 1.00 97.50 89 PHE A CA 1
ATOM 672 C C . PHE A 1 89 ? 1.088 0.591 19.514 1.00 97.50 89 PHE A C 1
ATOM 674 O O . PHE A 1 89 ? 0.074 -0.008 19.871 1.00 97.50 89 PHE A O 1
ATOM 681 N N . PRO A 1 90 ? 1.750 1.416 20.353 1.00 98.19 90 PRO A N 1
ATOM 682 C CA . PRO A 1 90 ? 1.278 1.661 21.714 1.00 98.19 90 PRO A CA 1
ATOM 683 C C . PRO A 1 90 ? -0.145 2.228 21.764 1.00 98.19 90 PRO A C 1
ATOM 685 O O . PRO A 1 90 ? -0.929 1.826 22.621 1.00 98.19 90 PRO A O 1
ATOM 688 N N . ALA A 1 91 ? -0.508 3.109 20.825 1.00 98.31 91 ALA A N 1
ATOM 689 C CA . ALA A 1 91 ? -1.860 3.655 20.750 1.00 98.31 91 ALA A CA 1
ATOM 690 C C . ALA A 1 91 ? -2.875 2.566 20.370 1.00 98.31 91 ALA A C 1
ATOM 692 O O . ALA A 1 91 ? -3.881 2.404 21.058 1.00 98.31 91 ALA A O 1
ATOM 693 N N . PHE A 1 92 ? -2.593 1.761 19.339 1.00 98.50 92 PHE A N 1
ATOM 694 C CA . PHE A 1 92 ? -3.459 0.632 18.976 1.00 98.50 92 PHE A CA 1
ATOM 695 C C . PHE A 1 92 ? -3.602 -0.385 20.116 1.00 98.50 92 PHE A C 1
ATOM 697 O O . PHE A 1 92 ? -4.702 -0.876 20.358 1.00 98.50 92 PHE A O 1
ATOM 704 N N . ALA A 1 93 ? -2.522 -0.677 20.845 1.00 98.50 93 ALA A N 1
ATOM 705 C CA . ALA A 1 93 ? -2.550 -1.591 21.982 1.00 98.50 93 ALA A CA 1
ATOM 706 C C . ALA A 1 93 ? -3.401 -1.033 23.134 1.00 98.50 93 ALA A C 1
ATOM 708 O O . ALA A 1 93 ? -4.209 -1.759 23.710 1.00 98.50 93 ALA A O 1
ATOM 709 N N . LEU A 1 94 ? -3.282 0.264 23.435 1.00 98.31 94 LEU A N 1
ATOM 710 C CA . LEU A 1 94 ? -4.131 0.935 24.419 1.00 98.31 94 LEU A CA 1
ATOM 711 C C . LEU A 1 94 ? -5.612 0.831 24.036 1.00 98.31 94 LEU A C 1
ATOM 713 O O . LEU A 1 94 ? -6.429 0.400 24.848 1.00 98.31 94 LEU A O 1
ATOM 717 N N . PHE A 1 95 ? -5.964 1.185 22.799 1.00 98.56 95 PHE A N 1
ATOM 718 C CA . PHE A 1 95 ? -7.357 1.153 22.355 1.00 98.56 95 PHE A CA 1
ATOM 719 C C . PHE A 1 95 ? -7.923 -0.260 22.243 1.00 98.56 95 PHE A C 1
ATOM 721 O O . PHE A 1 95 ? -9.107 -0.447 22.501 1.00 98.56 95 PHE A O 1
ATOM 728 N N . LEU A 1 96 ? -7.093 -1.264 21.962 1.00 98.50 96 LEU A N 1
ATOM 729 C CA . LEU A 1 96 ? -7.492 -2.665 22.071 1.00 98.50 96 LEU A CA 1
ATOM 730 C C . LEU A 1 96 ? -7.942 -3.004 23.500 1.00 98.50 96 LEU A C 1
ATOM 732 O O . LEU A 1 96 ? -9.007 -3.587 23.689 1.00 98.50 96 LEU A O 1
ATOM 736 N N . LEU A 1 97 ? -7.161 -2.624 24.514 1.00 98.50 97 LEU A N 1
ATOM 737 C CA . LEU A 1 97 ? -7.511 -2.886 25.914 1.00 98.50 97 LEU A CA 1
ATOM 738 C C . LEU A 1 97 ? -8.790 -2.147 26.331 1.00 98.50 97 LEU A C 1
ATOM 740 O O . LEU A 1 97 ? -9.645 -2.731 26.999 1.00 98.50 97 LEU A O 1
ATOM 744 N N . LEU A 1 98 ? -8.946 -0.887 25.907 1.00 97.62 98 LEU A N 1
ATOM 745 C CA . LEU A 1 98 ? -10.169 -0.110 26.143 1.00 97.62 98 LEU A CA 1
ATOM 746 C C . LEU A 1 98 ? -11.383 -0.759 25.470 1.00 97.62 98 LEU A C 1
ATOM 748 O O . LEU A 1 98 ? -12.423 -0.905 26.107 1.00 97.62 98 LEU A O 1
ATOM 752 N N . PHE A 1 99 ? -11.228 -1.238 24.233 1.00 98.12 99 PHE A N 1
ATOM 753 C CA . PHE A 1 99 ? -12.278 -1.952 23.514 1.00 98.12 99 PHE A CA 1
ATOM 754 C C . PHE A 1 99 ? -12.733 -3.195 24.274 1.00 98.12 99 PHE A C 1
ATOM 756 O O . PHE A 1 99 ? -13.920 -3.348 24.535 1.00 98.12 99 PHE A O 1
ATOM 763 N N . LEU A 1 100 ? -11.801 -4.054 24.697 1.00 97.75 100 LEU A N 1
ATOM 764 C CA . LEU A 1 100 ? -12.129 -5.273 25.443 1.00 97.75 100 LEU A CA 1
ATOM 765 C C . LEU A 1 100 ? -12.823 -4.971 26.780 1.00 97.75 100 LEU A C 1
ATOM 767 O O . LEU A 1 100 ? -13.720 -5.712 27.187 1.00 97.75 100 LEU A O 1
ATOM 771 N N . ARG A 1 101 ? -12.442 -3.875 27.450 1.00 97.25 101 ARG A N 1
ATOM 772 C CA . ARG A 1 101 ? -13.076 -3.417 28.695 1.00 97.25 101 ARG A CA 1
ATOM 773 C C . ARG A 1 101 ? -14.513 -2.944 28.461 1.00 97.25 101 ARG A C 1
ATOM 775 O O . ARG A 1 101 ? -15.411 -3.312 29.221 1.00 97.25 101 ARG A O 1
ATOM 782 N N . ASP A 1 102 ? -14.723 -2.132 27.426 1.00 97.06 102 ASP A N 1
ATOM 783 C CA . ASP A 1 102 ? -15.930 -1.314 27.291 1.00 97.06 102 ASP A CA 1
ATOM 784 C C . ASP A 1 102 ? -16.959 -1.868 26.301 1.00 97.06 102 ASP A C 1
ATOM 786 O O . ASP A 1 102 ? -18.146 -1.549 26.424 1.00 97.06 102 ASP A O 1
ATOM 790 N N . VAL A 1 103 ? -16.562 -2.756 25.383 1.00 97.38 103 VAL A N 1
ATOM 791 C CA . VAL A 1 103 ? -17.454 -3.326 24.357 1.00 97.38 103 VAL A CA 1
ATOM 792 C C . VAL A 1 103 ? -18.661 -4.040 24.959 1.00 97.38 103 VAL A C 1
ATOM 794 O O . VAL A 1 103 ? -19.755 -3.977 24.406 1.00 97.38 103 VAL A O 1
ATOM 797 N N . ARG A 1 104 ? -18.512 -4.641 26.146 1.00 97.38 104 ARG A N 1
ATOM 798 C CA . ARG A 1 104 ? -19.606 -5.309 26.874 1.00 97.38 104 ARG A CA 1
ATOM 799 C C . ARG A 1 104 ? -20.782 -4.384 27.203 1.00 97.38 104 ARG A C 1
ATOM 801 O O . ARG A 1 104 ? -21.890 -4.866 27.403 1.00 97.38 104 ARG A O 1
ATOM 808 N N . HIS A 1 105 ? -20.548 -3.072 27.271 1.00 96.62 105 HIS A N 1
ATOM 809 C CA . HIS A 1 105 ? -21.585 -2.080 27.553 1.00 96.62 105 HIS A CA 1
ATOM 810 C C . HIS A 1 105 ? -22.336 -1.631 26.291 1.00 96.62 105 HIS A C 1
ATOM 812 O O . HIS A 1 105 ? -23.441 -1.110 26.400 1.00 96.62 105 HIS A O 1
ATOM 818 N N . ALA A 1 106 ? -21.765 -1.844 25.102 1.00 96.88 106 ALA A N 1
ATOM 819 C CA . ALA A 1 106 ? -22.408 -1.560 23.819 1.00 96.88 106 ALA A CA 1
ATOM 820 C C . ALA A 1 106 ? -21.991 -2.604 22.759 1.00 96.88 106 ALA A C 1
ATOM 822 O O . ALA A 1 106 ? -21.322 -2.264 21.775 1.00 96.88 106 ALA A O 1
ATOM 823 N N . PRO A 1 107 ? -22.375 -3.884 22.942 1.00 97.19 107 PRO A N 1
ATOM 824 C CA . PRO A 1 107 ? -21.845 -4.991 22.146 1.00 97.19 107 PRO A CA 1
ATOM 825 C C . PR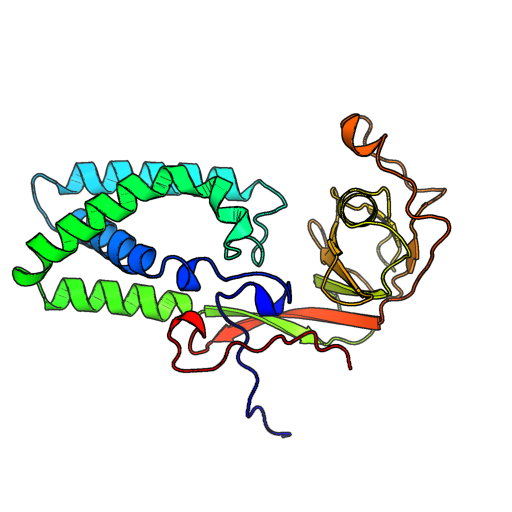O A 1 107 ? -22.230 -4.892 20.669 1.00 97.19 107 PRO A C 1
ATOM 827 O O . PRO A 1 107 ? -21.423 -5.218 19.805 1.00 97.19 107 PRO A O 1
ATOM 830 N N . VAL A 1 108 ? -23.431 -4.384 20.369 1.00 97.56 108 VAL A N 1
ATOM 831 C CA . VAL A 1 108 ? -23.905 -4.190 18.989 1.00 97.56 108 VAL A CA 1
ATOM 832 C C . VAL A 1 108 ? -23.044 -3.161 18.256 1.00 97.56 108 VAL A C 1
ATOM 834 O O . VAL A 1 108 ? -22.589 -3.424 17.146 1.00 97.56 108 VAL A O 1
ATOM 837 N N . THR A 1 109 ? -22.763 -2.018 18.887 1.00 97.12 109 THR A N 1
ATOM 838 C CA . THR A 1 109 ? -21.913 -0.969 18.308 1.00 97.12 109 THR A CA 1
ATOM 839 C C . THR A 1 109 ? -20.491 -1.469 18.088 1.00 97.12 109 THR A C 1
ATOM 841 O O . THR A 1 109 ? -19.931 -1.268 17.012 1.00 97.12 109 THR A O 1
ATOM 844 N N . GLY A 1 110 ? -19.915 -2.157 19.079 1.00 97.88 110 GLY A N 1
ATOM 845 C CA . GLY A 1 110 ? -18.578 -2.729 18.941 1.00 97.88 110 GLY A CA 1
ATOM 846 C C . GLY A 1 110 ? -18.499 -3.755 17.813 1.00 97.88 110 GLY A C 1
ATOM 847 O O . GLY A 1 110 ? -17.612 -3.656 16.970 1.00 97.88 110 GLY A O 1
ATOM 848 N N . ALA A 1 111 ? -19.463 -4.678 17.738 1.00 97.94 111 ALA A N 1
ATOM 849 C CA . ALA A 1 111 ? -19.538 -5.662 16.662 1.00 97.94 111 ALA A CA 1
ATOM 850 C C . ALA A 1 111 ? -19.673 -4.997 15.285 1.00 97.94 111 ALA A C 1
ATOM 852 O O . ALA A 1 111 ? -18.948 -5.364 14.364 1.00 97.94 111 ALA A O 1
ATOM 853 N N . ALA A 1 112 ? -20.543 -3.992 15.147 1.00 97.94 112 ALA A N 1
ATOM 854 C CA . ALA A 1 112 ? -20.724 -3.264 13.893 1.00 97.94 112 ALA A CA 1
ATOM 855 C C . ALA A 1 112 ? -19.423 -2.592 13.425 1.00 97.94 112 ALA A C 1
ATOM 857 O O . ALA A 1 112 ? -19.039 -2.749 12.267 1.00 97.94 112 ALA A O 1
ATOM 858 N N . ILE A 1 113 ? -18.706 -1.907 14.324 1.00 98.31 113 ILE A N 1
ATOM 859 C CA . ILE A 1 113 ? -17.417 -1.271 14.011 1.00 98.31 113 ILE A CA 1
ATOM 860 C C . ILE A 1 113 ? -16.386 -2.319 13.584 1.00 98.31 113 ILE A C 1
ATOM 862 O O . ILE A 1 113 ? -15.741 -2.155 12.549 1.00 98.31 113 ILE A O 1
ATOM 866 N N . THR A 1 114 ? -16.240 -3.410 14.344 1.00 97.81 114 THR A N 1
ATOM 867 C CA . THR A 1 114 ? -15.299 -4.483 13.997 1.00 97.81 114 THR A CA 1
ATOM 868 C C . THR A 1 114 ? -15.631 -5.096 12.639 1.00 97.81 114 THR A C 1
ATOM 870 O O . THR A 1 114 ? -14.728 -5.260 11.824 1.00 97.81 114 THR A O 1
ATOM 873 N N . ILE A 1 115 ? -16.906 -5.384 12.358 1.00 97.06 115 ILE A N 1
ATOM 874 C CA . ILE A 1 115 ? -17.348 -5.932 11.069 1.00 97.06 115 ILE A CA 1
ATOM 875 C C . ILE A 1 115 ? -17.014 -4.968 9.931 1.00 97.06 115 ILE A C 1
ATOM 877 O O . ILE A 1 115 ? -16.437 -5.399 8.940 1.00 97.06 115 ILE A O 1
ATOM 881 N N . VAL A 1 116 ? -17.319 -3.674 10.068 1.00 97.44 116 VAL A N 1
ATOM 882 C CA . VAL A 1 116 ? -17.005 -2.670 9.037 1.00 97.44 116 VAL A CA 1
ATOM 883 C C . VAL A 1 116 ? -15.503 -2.608 8.767 1.00 97.44 116 VAL A C 1
ATOM 885 O O . VAL A 1 116 ? -15.097 -2.607 7.607 1.00 97.44 116 VAL A O 1
ATOM 888 N N . LEU A 1 117 ? -14.669 -2.607 9.810 1.00 96.38 117 LEU A N 1
ATOM 889 C CA . LEU A 1 117 ? -13.214 -2.587 9.649 1.00 96.38 117 LEU A CA 1
ATOM 890 C C . LEU A 1 117 ? -12.688 -3.871 9.005 1.00 96.38 117 LEU A C 1
ATOM 892 O O . LEU A 1 117 ? -11.847 -3.798 8.114 1.00 96.38 117 LEU A O 1
ATOM 896 N N . VAL A 1 118 ? -13.207 -5.038 9.394 1.00 94.62 118 VAL A N 1
ATOM 897 C CA . VAL A 1 118 ? -12.861 -6.313 8.753 1.00 94.62 118 VAL A CA 1
ATOM 898 C C . VAL A 1 118 ? -13.281 -6.299 7.283 1.00 94.62 118 VAL A C 1
ATOM 900 O O . VAL A 1 118 ? -12.456 -6.604 6.430 1.00 94.62 118 VAL A O 1
ATOM 903 N N . LEU A 1 119 ? -14.502 -5.873 6.954 1.00 94.12 119 LEU A N 1
ATOM 904 C CA . LEU A 1 119 ? -14.974 -5.758 5.570 1.00 94.12 119 LEU A CA 1
ATOM 905 C C . LEU A 1 119 ? -14.156 -4.749 4.755 1.00 94.12 119 LEU A C 1
ATOM 907 O O . LEU A 1 119 ? -13.911 -4.983 3.577 1.00 94.12 119 LEU A O 1
ATOM 911 N N . ALA A 1 120 ? -13.670 -3.664 5.360 1.00 93.19 120 ALA A N 1
ATOM 912 C CA . ALA A 1 120 ? -12.786 -2.724 4.675 1.00 93.19 120 ALA A CA 1
ATOM 913 C C . ALA A 1 120 ? -11.479 -3.397 4.215 1.00 93.19 120 ALA A C 1
ATOM 915 O O . ALA A 1 120 ? -10.973 -3.072 3.143 1.00 93.19 120 ALA A O 1
ATOM 916 N N . THR A 1 121 ? -10.978 -4.397 4.953 1.00 91.00 121 THR A N 1
ATOM 917 C CA . THR A 1 121 ? -9.805 -5.185 4.524 1.00 91.00 121 THR A CA 1
ATOM 918 C C . THR A 1 121 ? -10.085 -6.107 3.331 1.00 91.00 121 THR A C 1
ATOM 920 O O . THR A 1 121 ? -9.148 -6.673 2.771 1.00 91.00 121 THR A O 1
ATOM 923 N N . PHE A 1 122 ? -11.350 -6.259 2.915 1.00 90.69 122 PHE A N 1
ATOM 924 C CA . PHE A 1 122 ? -11.715 -7.057 1.744 1.00 90.69 122 PHE A CA 1
ATOM 925 C C . PHE A 1 122 ? -11.526 -6.276 0.440 1.00 90.69 122 PHE A C 1
ATOM 927 O O . PHE A 1 122 ? -11.523 -6.912 -0.610 1.00 90.69 122 PHE A O 1
ATOM 934 N N . ILE A 1 123 ? -11.375 -4.944 0.487 1.00 89.62 123 ILE A N 1
ATOM 935 C CA . ILE A 1 123 ? -11.113 -4.082 -0.678 1.00 89.62 123 ILE A CA 1
ATOM 936 C C . ILE A 1 123 ? -9.643 -4.203 -1.077 1.00 89.62 123 ILE A C 1
ATOM 938 O O . ILE A 1 123 ? -8.759 -4.107 -0.226 1.00 89.62 123 ILE A O 1
ATOM 942 N N . ARG A 1 124 ? -9.367 -4.398 -2.372 1.00 83.31 124 ARG A N 1
ATOM 943 C CA . ARG A 1 124 ? -8.016 -4.745 -2.843 1.00 83.31 124 ARG A CA 1
ATOM 944 C C . ARG A 1 124 ? -7.660 -4.099 -4.163 1.00 83.31 124 ARG A C 1
ATOM 946 O O . ARG A 1 124 ? -8.522 -3.935 -5.022 1.00 83.31 124 ARG A O 1
ATOM 953 N N . ALA A 1 125 ? -6.370 -3.840 -4.343 1.00 85.25 125 ALA A N 1
ATOM 954 C CA . ALA A 1 125 ? -5.786 -3.543 -5.642 1.00 85.25 125 ALA A CA 1
ATOM 955 C C . ALA A 1 125 ? -5.250 -4.842 -6.255 1.00 85.25 125 ALA A C 1
ATOM 957 O O . ALA A 1 125 ? -4.304 -5.428 -5.732 1.00 85.25 125 ALA A O 1
ATOM 958 N N . LEU A 1 126 ? -5.833 -5.284 -7.363 1.00 86.56 126 LEU A N 1
ATOM 959 C CA . LEU A 1 126 ? -5.448 -6.498 -8.072 1.00 86.56 126 LEU A CA 1
ATOM 960 C C . LEU A 1 126 ? -4.636 -6.134 -9.326 1.00 86.56 126 LEU A C 1
ATOM 962 O O . LEU A 1 126 ? -5.071 -5.267 -10.090 1.00 86.56 126 LEU A O 1
ATOM 966 N N . PRO A 1 127 ? -3.476 -6.767 -9.560 1.00 88.69 127 PRO A N 1
ATOM 967 C CA . PRO A 1 127 ? -2.821 -6.705 -10.854 1.00 88.69 127 PRO A CA 1
ATOM 968 C C . PRO A 1 127 ? -3.625 -7.490 -11.891 1.00 88.69 127 PRO A C 1
ATOM 970 O O . PRO A 1 127 ? -3.933 -8.663 -11.693 1.00 88.69 127 PRO A O 1
ATOM 973 N N . VAL A 1 128 ? -3.939 -6.845 -13.011 1.00 92.25 128 VAL A N 1
ATOM 974 C CA . VAL A 1 128 ? -4.591 -7.468 -14.171 1.00 92.25 128 VAL A CA 1
ATOM 975 C C . VAL A 1 128 ? -3.627 -7.408 -15.337 1.00 92.25 128 VAL A C 1
ATOM 977 O O . VAL A 1 128 ? -3.154 -6.323 -15.673 1.00 92.25 128 VAL A O 1
ATOM 980 N N . GLU A 1 129 ? -3.312 -8.558 -15.931 1.00 94.00 129 GLU A N 1
ATOM 981 C CA . GLU A 1 129 ? -2.390 -8.614 -17.064 1.00 94.00 129 GLU A CA 1
ATOM 982 C C . GLU A 1 129 ? -2.968 -7.852 -18.264 1.00 94.00 129 GLU A C 1
ATOM 984 O O . GLU A 1 129 ? -4.152 -7.971 -18.588 1.00 94.00 129 GLU A O 1
ATOM 989 N N . VAL A 1 130 ? -2.137 -7.030 -18.903 1.00 96.31 130 VAL A N 1
ATOM 990 C CA . VAL A 1 130 ? -2.535 -6.168 -20.019 1.00 96.31 130 VAL A CA 1
ATOM 991 C C . VAL A 1 130 ? -1.573 -6.282 -21.195 1.00 96.31 130 VAL A C 1
ATOM 993 O O . VAL A 1 130 ? -0.374 -6.490 -21.030 1.00 96.31 130 VAL A O 1
ATOM 996 N N . GLY A 1 131 ? -2.107 -6.127 -22.407 1.00 95.88 131 GLY A N 1
ATOM 997 C CA . GLY A 1 131 ? -1.323 -6.152 -23.640 1.00 95.88 131 GLY A CA 1
ATOM 998 C C . GLY A 1 131 ? -0.501 -4.883 -23.875 1.00 95.88 131 GLY A C 1
ATOM 999 O O . GLY A 1 131 ? -0.531 -3.928 -23.094 1.00 95.88 131 GLY A O 1
ATOM 1000 N N . SER A 1 132 ? 0.208 -4.847 -25.008 1.00 94.38 132 SER A N 1
ATOM 1001 C CA . SER A 1 132 ? 1.133 -3.753 -25.316 1.00 94.38 132 SER A CA 1
ATOM 1002 C C . SER A 1 132 ? 0.473 -2.386 -25.491 1.00 94.38 132 SER A C 1
ATOM 1004 O O . SER A 1 132 ? 1.112 -1.352 -25.268 1.00 94.38 132 SER A O 1
ATOM 1006 N N . ASP A 1 133 ? -0.802 -2.401 -25.872 1.00 95.25 133 ASP A N 1
ATOM 1007 C CA . ASP A 1 133 ? -1.574 -1.222 -26.249 1.00 95.25 133 ASP A CA 1
ATOM 1008 C C . ASP A 1 133 ? -2.265 -0.533 -25.070 1.00 95.25 133 ASP A C 1
ATOM 1010 O O . ASP A 1 133 ? -2.710 0.602 -25.215 1.00 95.25 133 ASP A O 1
ATOM 1014 N N . ALA A 1 134 ? -2.306 -1.175 -23.900 1.00 97.00 134 ALA A N 1
ATOM 1015 C CA . ALA A 1 134 ? -2.931 -0.643 -22.694 1.00 97.00 134 ALA A CA 1
ATOM 1016 C C . ALA A 1 134 ? -1.883 -0.143 -21.679 1.00 97.00 134 ALA A C 1
ATOM 1018 O O . ALA A 1 134 ? -0.785 -0.706 -21.600 1.00 97.00 134 ALA A O 1
ATOM 1019 N N . PRO A 1 135 ? -2.195 0.900 -20.889 1.00 97.38 135 PRO A N 1
ATOM 1020 C CA . PRO A 1 135 ? -1.286 1.401 -19.866 1.00 97.38 135 PRO A CA 1
ATOM 1021 C C . PRO A 1 135 ? -1.056 0.357 -18.768 1.00 97.38 135 PRO A C 1
ATOM 1023 O O . PRO A 1 135 ? -1.989 -0.321 -18.336 1.00 97.38 135 PRO A O 1
ATOM 1026 N N . ALA A 1 136 ? 0.186 0.244 -18.300 1.00 97.06 136 ALA A N 1
ATOM 1027 C CA . ALA A 1 136 ? 0.562 -0.659 -17.216 1.00 97.06 136 ALA A CA 1
ATOM 1028 C C . ALA A 1 136 ? 1.040 0.118 -15.981 1.00 97.06 136 ALA A C 1
ATOM 1030 O O . ALA A 1 136 ? 1.767 1.103 -16.078 1.00 97.06 136 ALA A O 1
ATOM 1031 N N . ARG A 1 137 ? 0.654 -0.356 -14.796 1.00 95.06 137 ARG A N 1
ATOM 1032 C CA . ARG A 1 137 ? 1.133 0.124 -13.491 1.00 95.06 137 ARG A CA 1
ATOM 1033 C C . ARG A 1 137 ? 2.365 -0.636 -13.011 1.00 95.06 137 ARG A C 1
ATOM 1035 O O . ARG A 1 137 ? 3.148 -0.092 -12.239 1.00 95.06 137 ARG A O 1
ATOM 1042 N N . MET A 1 138 ? 2.536 -1.877 -13.458 1.00 94.62 138 MET A N 1
ATOM 1043 C CA . MET A 1 138 ? 3.670 -2.722 -13.107 1.00 94.62 138 MET A CA 1
ATOM 1044 C C . MET A 1 138 ? 4.184 -3.480 -14.326 1.00 94.62 138 MET A C 1
ATOM 1046 O O . MET A 1 138 ? 3.409 -3.949 -15.159 1.00 94.62 138 MET A O 1
ATOM 1050 N N . LEU A 1 139 ? 5.502 -3.616 -14.396 1.00 95.06 139 LEU A N 1
ATOM 1051 C CA . LEU A 1 139 ? 6.216 -4.401 -15.393 1.00 95.06 139 LEU A CA 1
ATOM 1052 C C . LEU A 1 139 ? 7.061 -5.449 -14.681 1.00 95.06 139 LEU A C 1
ATOM 1054 O O . LEU A 1 139 ? 7.636 -5.166 -13.630 1.00 95.06 139 LEU A O 1
ATOM 1058 N N . VAL A 1 140 ? 7.167 -6.637 -15.263 1.00 93.69 140 VAL A N 1
ATOM 1059 C CA . VAL A 1 140 ? 8.034 -7.710 -14.761 1.00 93.69 140 VAL A CA 1
ATOM 1060 C C . VAL A 1 140 ? 9.178 -7.901 -15.738 1.00 93.69 140 VAL A C 1
ATOM 1062 O O . VAL A 1 140 ? 8.939 -8.041 -16.932 1.00 93.69 140 VAL A O 1
ATOM 1065 N N . PHE A 1 141 ? 10.409 -7.946 -15.246 1.00 93.94 141 PHE A N 1
ATOM 1066 C CA . PHE A 1 141 ? 11.612 -8.145 -16.050 1.00 93.94 141 PHE A CA 1
ATOM 1067 C C . PHE A 1 141 ? 12.437 -9.313 -15.509 1.00 93.94 141 PHE A C 1
ATOM 1069 O O . PHE A 1 141 ? 12.337 -9.676 -14.334 1.00 93.94 141 PHE A O 1
ATOM 1076 N N . ALA A 1 142 ? 13.295 -9.877 -16.361 1.00 92.12 142 ALA A N 1
ATOM 1077 C CA . ALA A 1 142 ? 14.345 -10.784 -15.915 1.00 92.12 142 ALA A CA 1
ATOM 1078 C C . ALA A 1 142 ? 15.358 -10.028 -15.040 1.00 92.12 142 ALA A C 1
ATOM 1080 O O . ALA A 1 142 ? 15.747 -8.900 -15.348 1.00 92.12 142 ALA A O 1
ATOM 1081 N N . LYS A 1 143 ? 15.787 -10.649 -13.942 1.00 85.38 143 LYS A N 1
ATOM 1082 C CA . LYS A 1 143 ? 16.739 -10.065 -13.000 1.00 85.38 143 LYS A CA 1
ATOM 1083 C C . LYS A 1 143 ? 18.138 -10.031 -13.613 1.00 85.38 143 LYS A C 1
ATOM 1085 O O . LYS A 1 143 ? 18.614 -11.063 -14.085 1.00 85.38 143 LYS A O 1
ATOM 1090 N N . PRO A 1 144 ? 18.818 -8.876 -13.590 1.00 87.25 144 PRO A N 1
ATOM 1091 C CA . PRO A 1 144 ? 20.228 -8.815 -13.949 1.00 87.25 144 PRO A CA 1
ATOM 1092 C C . PRO A 1 144 ? 21.068 -9.574 -12.910 1.00 87.25 144 PRO A C 1
ATOM 1094 O O . PRO A 1 144 ? 20.645 -9.752 -11.767 1.00 87.25 144 PRO A O 1
ATOM 1097 N N . GLN A 1 145 ? 22.280 -9.999 -13.276 1.00 87.56 145 GLN A N 1
ATOM 1098 C CA . GLN A 1 145 ? 23.229 -10.612 -12.336 1.00 87.56 145 GLN A CA 1
ATOM 1099 C C . GLN A 1 145 ? 23.820 -9.557 -11.386 1.00 87.56 145 GLN A C 1
ATOM 1101 O O . GLN A 1 145 ? 24.990 -9.201 -11.468 1.00 87.56 145 GLN A O 1
ATOM 1106 N N . ALA A 1 146 ? 22.983 -9.033 -10.498 1.00 86.75 146 ALA A N 1
ATOM 1107 C CA . ALA A 1 146 ? 23.319 -8.004 -9.532 1.00 86.75 146 ALA A CA 1
ATOM 1108 C C . ALA A 1 146 ? 22.649 -8.306 -8.184 1.00 86.75 146 ALA A C 1
ATOM 1110 O O . ALA A 1 146 ? 21.615 -8.985 -8.109 1.00 86.75 146 ALA A O 1
ATOM 1111 N N . ASP A 1 147 ? 23.259 -7.817 -7.104 1.00 89.19 147 ASP A N 1
ATOM 1112 C CA . ASP A 1 147 ? 22.712 -7.990 -5.762 1.00 89.19 147 ASP A CA 1
ATOM 1113 C C . ASP A 1 147 ? 21.421 -7.177 -5.556 1.00 89.19 147 ASP A C 1
ATOM 1115 O O . ASP A 1 147 ? 21.012 -6.362 -6.390 1.00 89.19 147 ASP A O 1
ATOM 1119 N N . PHE A 1 148 ? 20.752 -7.416 -4.426 1.00 88.12 148 PHE A N 1
ATOM 1120 C CA . PHE A 1 148 ? 19.511 -6.718 -4.097 1.00 88.12 148 PHE A CA 1
ATOM 1121 C C . PHE A 1 148 ? 19.680 -5.196 -4.125 1.00 88.12 148 PHE A C 1
ATOM 1123 O O . PHE A 1 148 ? 18.826 -4.511 -4.672 1.00 88.12 148 PHE A O 1
ATOM 1130 N N . ARG A 1 149 ? 20.761 -4.662 -3.547 1.00 88.06 149 ARG A N 1
ATOM 1131 C CA . ARG A 1 149 ? 20.965 -3.219 -3.383 1.00 88.06 149 ARG A CA 1
ATOM 1132 C C . ARG A 1 149 ? 21.213 -2.544 -4.728 1.00 88.06 149 ARG A C 1
ATOM 1134 O O . ARG A 1 149 ? 20.644 -1.484 -4.979 1.00 88.06 149 ARG A O 1
ATOM 1141 N N . ALA A 1 150 ? 22.032 -3.162 -5.573 1.00 88.88 150 ALA A N 1
ATOM 1142 C CA . ALA A 1 150 ? 22.330 -2.700 -6.917 1.00 88.88 150 ALA A CA 1
ATOM 1143 C C . ALA A 1 150 ? 21.055 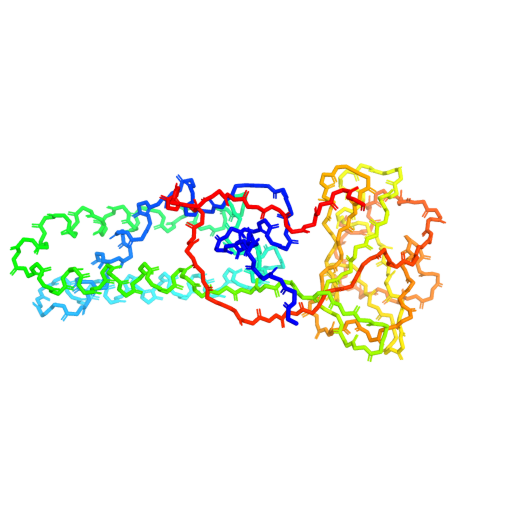-2.640 -7.758 1.00 88.88 150 ALA A C 1
ATOM 1145 O O . ALA A 1 150 ? 20.776 -1.610 -8.360 1.00 88.88 150 ALA A O 1
ATOM 1146 N N . VAL A 1 151 ? 20.223 -3.687 -7.730 1.00 89.44 151 VAL A N 1
ATOM 1147 C CA . VAL A 1 151 ? 18.930 -3.652 -8.425 1.00 89.44 151 VAL A CA 1
ATOM 1148 C C . VAL A 1 151 ? 17.998 -2.632 -7.772 1.00 89.44 151 VAL A C 1
ATOM 1150 O O . VAL A 1 151 ? 17.521 -1.742 -8.450 1.00 89.44 151 VAL A O 1
ATOM 1153 N N . TYR A 1 152 ? 17.757 -2.678 -6.469 1.00 90.44 152 TYR A N 1
ATOM 1154 C CA . TYR A 1 152 ? 16.760 -1.818 -5.822 1.00 90.44 152 TYR A CA 1
ATOM 1155 C C . TYR A 1 152 ? 17.031 -0.315 -6.023 1.00 90.44 152 TYR A C 1
ATOM 1157 O O . TYR A 1 152 ? 16.130 0.448 -6.367 1.00 90.44 152 TYR A O 1
ATOM 1165 N N . PHE A 1 153 ? 18.285 0.118 -5.865 1.00 89.38 153 PHE A N 1
ATOM 1166 C CA . PHE A 1 153 ? 18.649 1.539 -5.883 1.00 89.38 153 PHE A CA 1
ATOM 1167 C C . PHE A 1 153 ? 19.364 1.998 -7.155 1.00 89.38 153 PHE A C 1
ATOM 1169 O O . PHE A 1 153 ? 19.684 3.182 -7.273 1.00 89.38 153 PHE A O 1
ATOM 1176 N N . GLY A 1 154 ? 19.677 1.094 -8.083 1.00 88.81 154 GLY A N 1
ATOM 1177 C CA . GLY A 1 154 ? 20.543 1.444 -9.201 1.00 88.81 154 GLY A CA 1
ATOM 1178 C C . GLY A 1 154 ? 19.878 2.374 -10.209 1.00 88.81 154 GLY A C 1
ATOM 1179 O O . GLY A 1 154 ? 18.652 2.496 -10.301 1.00 88.81 154 GLY A O 1
ATOM 1180 N N . ARG A 1 155 ? 20.733 3.064 -10.965 1.00 89.00 155 ARG A N 1
ATOM 1181 C CA . ARG A 1 155 ? 20.361 4.107 -11.926 1.00 89.00 155 ARG A CA 1
ATOM 1182 C C . ARG A 1 155 ? 19.868 3.525 -13.244 1.00 89.00 155 ARG A C 1
ATOM 1184 O O . ARG A 1 155 ? 20.511 3.662 -14.278 1.00 89.00 155 ARG A O 1
ATOM 1191 N N . SER A 1 156 ? 18.702 2.914 -13.207 1.00 91.31 156 SER A N 1
ATOM 1192 C CA . SER A 1 156 ? 18.029 2.388 -14.387 1.00 91.31 156 SER A CA 1
ATOM 1193 C C . SER A 1 156 ? 16.955 3.341 -14.907 1.00 91.31 156 SER A C 1
ATOM 1195 O O . SER A 1 156 ? 16.368 4.139 -14.166 1.00 91.31 156 SER A O 1
ATOM 1197 N N . ALA A 1 157 ? 16.637 3.205 -16.190 1.00 94.31 157 ALA A N 1
ATOM 1198 C CA . ALA A 1 157 ? 15.486 3.853 -16.801 1.00 94.31 157 ALA A CA 1
ATOM 1199 C C . ALA A 1 157 ? 14.652 2.855 -17.599 1.00 94.31 157 ALA A C 1
ATOM 1201 O O . ALA A 1 157 ? 15.158 1.843 -18.086 1.00 94.31 157 ALA A O 1
ATOM 1202 N N . ILE A 1 158 ? 13.371 3.174 -17.737 1.00 95.38 158 ILE A N 1
ATOM 1203 C CA . ILE A 1 158 ? 12.445 2.496 -18.634 1.00 95.38 158 ILE A CA 1
ATOM 1204 C C . ILE A 1 158 ? 12.014 3.517 -19.674 1.00 95.38 158 ILE A C 1
ATOM 1206 O O . ILE A 1 158 ? 11.429 4.542 -19.327 1.00 95.38 158 ILE A O 1
ATOM 1210 N N . GLU A 1 159 ? 12.330 3.246 -20.932 1.00 95.56 159 GLU A N 1
ATOM 1211 C CA . GLU A 1 159 ? 11.850 4.022 -22.071 1.00 95.56 159 GLU A CA 1
ATOM 1212 C C . GLU A 1 159 ? 10.590 3.369 -22.625 1.00 95.56 159 GLU A C 1
ATOM 1214 O O . GLU A 1 159 ? 10.549 2.153 -22.802 1.00 95.56 159 GLU A O 1
ATOM 1219 N N . ASP A 1 160 ? 9.562 4.167 -22.889 1.00 96.25 160 ASP A N 1
ATOM 1220 C CA . ASP A 1 160 ? 8.305 3.731 -23.488 1.00 96.25 160 ASP A CA 1
ATOM 1221 C C . ASP A 1 160 ? 7.780 4.791 -24.474 1.00 96.25 160 ASP A C 1
ATOM 1223 O O . ASP A 1 160 ? 8.428 5.812 -24.723 1.00 96.25 160 ASP A O 1
ATOM 1227 N N . ARG A 1 161 ? 6.587 4.579 -25.042 1.00 96.69 161 ARG A N 1
ATOM 1228 C CA . ARG A 1 161 ? 5.971 5.533 -25.989 1.00 96.69 161 ARG A CA 1
ATOM 1229 C C . ARG A 1 161 ? 5.767 6.952 -25.435 1.00 96.69 161 ARG A C 1
ATOM 1231 O O . ARG A 1 161 ? 5.637 7.882 -26.225 1.00 96.69 161 ARG A O 1
ATOM 1238 N N . ALA A 1 162 ? 5.713 7.130 -24.116 1.00 96.19 162 ALA A N 1
ATOM 1239 C CA . ALA A 1 162 ? 5.540 8.426 -23.459 1.00 96.19 162 ALA A CA 1
ATOM 1240 C C . ALA A 1 162 ? 6.868 9.023 -22.948 1.00 96.19 162 ALA A C 1
ATOM 1242 O O . ALA A 1 162 ? 6.864 10.077 -22.310 1.00 96.19 162 ALA A O 1
ATOM 1243 N N . GLY A 1 163 ? 8.003 8.380 -23.240 1.00 94.38 163 GLY A N 1
ATOM 1244 C CA . GLY A 1 163 ? 9.349 8.853 -22.923 1.00 94.38 163 GLY A CA 1
ATOM 1245 C C . GLY A 1 163 ? 10.052 8.007 -21.863 1.00 94.38 163 GLY A C 1
ATOM 1246 O O . GLY A 1 163 ? 9.693 6.860 -21.610 1.00 94.38 163 GLY A O 1
ATOM 1247 N N . ALA A 1 164 ? 11.075 8.576 -21.229 1.00 94.25 164 ALA A N 1
ATOM 1248 C CA . ALA A 1 164 ? 11.856 7.887 -20.205 1.00 94.25 164 ALA A CA 1
ATOM 1249 C C . ALA A 1 164 ? 11.263 8.092 -18.801 1.00 94.25 164 ALA A C 1
ATOM 1251 O O . ALA A 1 164 ? 10.893 9.206 -18.427 1.00 94.25 164 ALA A O 1
ATOM 1252 N N . SER A 1 165 ? 11.235 7.026 -18.010 1.00 94.94 165 SER A N 1
ATOM 1253 C CA . SER A 1 165 ? 10.991 7.047 -16.567 1.00 94.94 165 SER A CA 1
ATOM 1254 C C . SER A 1 165 ? 12.248 6.563 -15.851 1.00 94.94 165 SER A C 1
ATOM 1256 O O . SER A 1 165 ? 12.856 5.588 -16.280 1.00 94.94 165 SER A O 1
ATOM 1258 N N . ARG A 1 166 ? 12.652 7.231 -14.768 1.00 93.19 166 ARG A N 1
ATOM 1259 C CA . ARG A 1 166 ? 13.849 6.903 -13.970 1.00 93.19 166 ARG A CA 1
ATOM 1260 C C . ARG A 1 166 ? 13.479 6.155 -12.696 1.00 93.19 166 ARG A C 1
ATOM 1262 O O . ARG A 1 166 ? 12.490 6.508 -12.047 1.00 93.19 166 ARG A O 1
ATOM 1269 N N . ASN A 1 167 ? 14.295 5.171 -12.322 1.00 92.19 167 ASN A N 1
ATOM 1270 C CA . ASN A 1 167 ? 14.117 4.442 -11.069 1.00 92.19 167 ASN A CA 1
ATOM 1271 C C . ASN A 1 167 ? 14.182 5.408 -9.875 1.00 92.19 167 ASN A C 1
ATOM 1273 O O . ASN A 1 167 ? 14.875 6.425 -9.941 1.00 92.19 167 ASN A O 1
ATOM 1277 N N . VAL A 1 168 ? 13.451 5.099 -8.803 1.00 88.25 168 VAL A N 1
ATOM 1278 C CA . VAL A 1 168 ? 13.257 5.876 -7.565 1.00 88.25 168 VAL A CA 1
ATOM 1279 C C . VAL A 1 168 ? 12.464 7.179 -7.742 1.00 88.25 168 VAL A C 1
ATOM 1281 O O . VAL A 1 168 ? 11.758 7.601 -6.828 1.00 88.25 168 VAL A O 1
ATOM 1284 N N . PHE A 1 169 ? 12.542 7.828 -8.904 1.00 89.50 169 PHE A N 1
ATOM 1285 C CA . PHE A 1 169 ? 11.880 9.115 -9.141 1.00 89.50 169 PHE A CA 1
ATOM 1286 C C . PHE A 1 169 ? 10.538 8.988 -9.848 1.00 89.50 169 PHE A C 1
ATOM 1288 O O . PHE A 1 169 ? 9.596 9.693 -9.493 1.00 89.50 169 PHE A O 1
ATOM 1295 N N . ASP A 1 170 ? 10.465 8.166 -10.892 1.00 93.19 170 ASP A N 1
ATOM 1296 C CA . ASP A 1 170 ? 9.304 8.084 -11.783 1.00 93.19 170 ASP A CA 1
ATOM 1297 C C . ASP A 1 170 ? 8.664 6.687 -11.749 1.00 93.19 170 ASP A C 1
ATOM 1299 O O . ASP A 1 170 ? 7.444 6.560 -11.883 1.00 93.19 170 ASP A O 1
ATOM 1303 N N . TYR A 1 171 ? 9.476 5.659 -11.500 1.00 94.06 171 TYR A N 1
ATOM 1304 C CA . TYR A 1 171 ? 9.070 4.301 -11.143 1.00 94.06 171 TYR A CA 1
ATOM 1305 C C . TYR A 1 171 ? 9.967 3.783 -10.009 1.00 94.06 171 TYR A C 1
ATOM 1307 O O . TYR A 1 171 ? 11.007 4.378 -9.745 1.00 94.06 171 TYR A O 1
ATOM 1315 N N . HIS A 1 172 ? 9.605 2.681 -9.361 1.00 92.12 172 HIS A N 1
ATOM 1316 C CA . HIS A 1 172 ? 10.452 2.010 -8.372 1.00 92.12 172 HIS A CA 1
ATOM 1317 C C . HIS A 1 172 ? 10.655 0.546 -8.739 1.00 92.12 172 HIS A C 1
ATOM 1319 O O . HIS A 1 172 ? 9.674 -0.130 -9.059 1.00 92.12 172 HIS A O 1
ATOM 1325 N N . GLN A 1 173 ? 11.896 0.052 -8.707 1.00 92.00 173 GLN A N 1
ATOM 1326 C CA . GLN A 1 173 ? 12.181 -1.356 -8.978 1.00 92.00 173 GLN A CA 1
ATOM 1327 C C . GLN A 1 173 ? 12.477 -2.160 -7.720 1.00 92.00 173 GLN A C 1
ATOM 1329 O O . GLN A 1 173 ? 13.285 -1.777 -6.878 1.00 92.00 173 GLN A O 1
ATOM 1334 N N . VAL A 1 174 ? 11.826 -3.312 -7.610 1.00 89.25 174 VAL A N 1
ATOM 1335 C CA . VAL A 1 174 ? 11.912 -4.187 -6.447 1.00 89.25 174 VAL A CA 1
ATOM 1336 C C . VAL A 1 174 ? 12.337 -5.572 -6.930 1.00 89.25 174 VAL A C 1
ATOM 1338 O O . VAL A 1 174 ? 11.619 -6.182 -7.728 1.00 89.25 174 VAL A O 1
ATOM 1341 N N . PRO A 1 175 ? 13.502 -6.083 -6.490 1.00 88.69 175 PRO A N 1
ATOM 1342 C CA . PRO A 1 175 ? 13.862 -7.475 -6.705 1.00 88.69 175 PRO A CA 1
ATOM 1343 C C . PRO A 1 175 ? 12.790 -8.360 -6.085 1.00 88.69 175 PRO A C 1
ATOM 1345 O O . PRO A 1 175 ? 12.395 -8.135 -4.940 1.00 88.69 175 PRO A O 1
ATOM 1348 N N . VAL A 1 176 ? 12.346 -9.350 -6.843 1.00 84.94 176 VAL A N 1
ATOM 1349 C CA . VAL A 1 176 ? 11.452 -10.392 -6.347 1.00 84.94 176 VAL A CA 1
ATOM 1350 C C . VAL A 1 176 ? 12.213 -11.714 -6.294 1.00 84.94 176 VAL A C 1
ATOM 1352 O O . VAL A 1 176 ? 13.322 -11.815 -6.836 1.00 84.94 176 VAL A O 1
ATOM 1355 N N . SER A 1 177 ? 11.659 -12.712 -5.614 1.00 76.50 177 SER A N 1
ATOM 1356 C CA . SER A 1 177 ? 12.226 -14.051 -5.541 1.00 76.50 177 SER A CA 1
ATOM 1357 C C . SER A 1 177 ? 12.472 -14.620 -6.938 1.00 76.50 177 SER A C 1
ATOM 1359 O O . SER A 1 177 ? 11.870 -14.225 -7.939 1.00 76.50 177 SER A O 1
ATOM 1361 N N . GLY A 1 178 ? 13.465 -15.505 -7.011 1.00 79.19 178 GLY A N 1
ATOM 1362 C CA . GLY A 1 178 ? 13.939 -16.051 -8.274 1.00 79.19 178 GLY A CA 1
ATOM 1363 C C . GLY A 1 178 ? 14.792 -15.069 -9.086 1.00 79.19 178 GLY A C 1
ATOM 1364 O O . GLY A 1 178 ? 15.584 -14.285 -8.554 1.00 79.19 178 GLY A O 1
ATOM 1365 N N . GLN A 1 179 ? 14.679 -15.178 -10.410 1.00 84.56 179 GLN A N 1
ATOM 1366 C CA . GLN A 1 179 ? 15.465 -14.423 -11.393 1.00 84.56 179 GLN A CA 1
ATOM 1367 C C . GLN A 1 179 ? 14.627 -13.308 -12.030 1.00 84.56 179 GLN A C 1
ATOM 1369 O O . GLN A 1 179 ? 14.703 -13.089 -13.239 1.00 84.56 179 GLN A O 1
ATOM 1374 N N . ARG A 1 180 ? 13.801 -12.608 -11.241 1.00 90.19 180 ARG A N 1
ATOM 1375 C CA . ARG A 1 180 ? 12.944 -11.512 -11.721 1.00 90.19 180 ARG A CA 1
ATOM 1376 C C . ARG A 1 180 ? 13.067 -10.250 -10.860 1.00 90.19 180 ARG A C 1
ATOM 1378 O O . ARG A 1 180 ? 13.514 -10.284 -9.714 1.00 90.19 180 ARG A O 1
ATOM 1385 N N . PHE A 1 181 ? 12.669 -9.116 -11.422 1.00 92.00 181 PHE A N 1
ATOM 1386 C CA . PHE A 1 181 ? 12.356 -7.905 -10.662 1.00 92.00 181 PHE A CA 1
ATOM 1387 C C . PHE A 1 181 ? 11.097 -7.257 -11.230 1.00 92.00 181 PHE A C 1
ATOM 1389 O O . PHE A 1 181 ? 10.752 -7.458 -12.398 1.00 92.00 181 PHE A O 1
ATOM 1396 N N . VAL A 1 182 ? 10.415 -6.477 -10.398 1.00 92.62 182 VAL A N 1
ATOM 1397 C CA . VAL A 1 182 ? 9.245 -5.700 -10.810 1.00 92.62 182 VAL A CA 1
ATOM 1398 C C . VAL A 1 182 ? 9.588 -4.223 -10.846 1.00 92.62 182 VAL A C 1
ATOM 1400 O O . VAL A 1 182 ? 10.334 -3.746 -9.998 1.00 92.62 182 VAL A O 1
ATOM 1403 N N . ALA A 1 183 ? 9.036 -3.497 -11.811 1.00 94.00 183 ALA A N 1
ATOM 1404 C CA . ALA A 1 183 ? 9.070 -2.044 -11.873 1.00 94.00 183 ALA A CA 1
ATOM 1405 C C . ALA A 1 183 ? 7.648 -1.508 -11.697 1.00 94.00 183 ALA A C 1
ATOM 1407 O O . ALA A 1 183 ? 6.767 -1.833 -12.491 1.00 94.00 183 ALA A O 1
ATOM 1408 N N . VAL A 1 184 ? 7.424 -0.697 -10.664 1.00 93.00 184 VAL A N 1
ATOM 1409 C CA . VAL A 1 184 ? 6.116 -0.129 -10.314 1.00 93.00 184 VAL A CA 1
ATOM 1410 C C . VAL A 1 184 ? 6.105 1.363 -10.625 1.00 93.00 184 VAL A C 1
ATOM 1412 O O . VAL A 1 184 ? 6.950 2.114 -10.144 1.00 93.00 184 VAL A O 1
ATOM 1415 N N . ALA A 1 185 ? 5.147 1.800 -11.434 1.00 94.62 185 ALA A N 1
ATOM 1416 C CA . ALA A 1 185 ? 4.960 3.194 -11.815 1.00 94.62 185 ALA A CA 1
ATOM 1417 C C . ALA A 1 185 ? 4.603 4.081 -10.605 1.00 94.62 185 ALA A C 1
ATOM 1419 O O . ALA A 1 185 ? 3.663 3.774 -9.873 1.00 94.62 185 ALA A O 1
ATOM 1420 N N . LEU A 1 186 ? 5.303 5.213 -10.431 1.00 91.88 186 LEU A N 1
ATOM 1421 C CA . LEU A 1 186 ? 5.030 6.192 -9.363 1.00 91.88 186 LEU A CA 1
ATOM 1422 C C . LEU A 1 186 ? 4.256 7.402 -9.876 1.00 91.88 186 LEU A C 1
ATOM 1424 O O . LEU A 1 186 ? 3.240 7.788 -9.308 1.00 91.88 186 LEU A O 1
ATOM 1428 N N . LYS A 1 187 ? 4.761 8.021 -10.948 1.00 92.75 187 LYS A N 1
ATOM 1429 C CA . LYS A 1 187 ? 4.229 9.297 -11.453 1.00 92.75 187 LYS A CA 1
ATOM 1430 C C . LYS A 1 187 ? 3.253 9.128 -12.604 1.00 92.75 187 LYS A C 1
ATOM 1432 O O . LYS A 1 187 ? 2.267 9.854 -12.681 1.00 92.75 187 LYS A O 1
ATOM 1437 N N . ARG A 1 188 ? 3.547 8.199 -13.510 1.00 95.31 188 ARG A N 1
ATOM 1438 C CA . ARG A 1 188 ? 2.735 7.915 -14.693 1.00 95.31 188 ARG A CA 1
ATOM 1439 C C . ARG A 1 188 ? 2.783 6.439 -15.026 1.00 95.31 188 ARG A C 1
ATOM 1441 O O . ARG A 1 188 ? 3.785 5.786 -14.747 1.00 95.31 188 ARG A O 1
ATOM 1448 N N . ASP A 1 189 ? 1.740 5.973 -15.687 1.00 97.12 189 ASP A N 1
ATOM 1449 C CA . ASP A 1 189 ? 1.670 4.604 -16.182 1.00 97.12 189 ASP A CA 1
ATOM 1450 C C . ASP A 1 189 ? 2.675 4.401 -17.313 1.00 97.12 189 ASP A C 1
ATOM 1452 O O . ASP A 1 189 ? 3.052 5.343 -18.026 1.00 97.12 189 ASP A O 1
ATOM 1456 N N . PHE A 1 190 ? 3.100 3.155 -17.471 1.00 97.75 190 PHE A N 1
ATOM 1457 C CA . PHE A 1 190 ? 3.906 2.730 -18.599 1.00 97.75 190 PHE A CA 1
ATOM 1458 C C . PHE A 1 190 ? 3.030 2.648 -19.845 1.00 97.75 190 PHE A C 1
ATOM 1460 O O . PHE A 1 190 ? 1.946 2.061 -19.825 1.00 97.75 190 PHE A O 1
ATOM 1467 N N . ALA A 1 191 ? 3.488 3.280 -20.920 1.00 97.56 191 ALA A N 1
ATOM 1468 C CA . ALA A 1 191 ? 2.692 3.550 -22.111 1.00 97.56 191 ALA A CA 1
ATOM 1469 C C . ALA A 1 191 ? 2.938 2.555 -23.254 1.00 97.56 191 ALA A C 1
ATOM 1471 O O . ALA A 1 191 ? 2.452 2.756 -24.367 1.00 97.56 191 ALA A O 1
ATOM 1472 N N . GLY A 1 192 ? 3.674 1.473 -23.025 1.00 95.25 192 GLY A N 1
ATOM 1473 C CA . GLY A 1 192 ? 3.960 0.455 -24.022 1.00 95.25 192 GLY A CA 1
ATOM 1474 C C . GLY A 1 192 ? 5.272 0.581 -24.779 1.00 95.25 192 GLY A C 1
ATOM 1475 O O . GLY A 1 192 ? 5.855 1.658 -24.851 1.00 95.25 192 GLY A O 1
ATOM 1476 N N . GLN A 1 193 ? 5.696 -0.545 -25.371 1.00 94.94 193 GLN A N 1
ATOM 1477 C CA . GLN A 1 193 ? 7.003 -0.726 -26.023 1.00 94.94 193 GLN A CA 1
ATOM 1478 C C . GLN A 1 193 ? 8.176 -0.514 -25.059 1.00 94.94 193 GLN A C 1
ATOM 1480 O O . GLN A 1 193 ? 9.205 0.047 -25.427 1.00 94.94 193 GLN A O 1
ATOM 1485 N N . GLU A 1 194 ? 8.002 -0.958 -23.815 1.00 96.31 194 GLU A N 1
ATOM 1486 C CA . GLU A 1 194 ? 8.930 -0.671 -22.737 1.00 96.31 194 GLU A CA 1
ATOM 1487 C C . GLU A 1 194 ? 10.280 -1.347 -22.954 1.00 96.31 194 GLU A C 1
ATOM 1489 O O . GLU A 1 194 ? 10.375 -2.540 -23.260 1.00 96.31 194 GLU A O 1
ATOM 1494 N N . ARG A 1 195 ? 11.338 -0.572 -22.738 1.00 95.06 195 ARG A N 1
ATOM 1495 C CA . ARG A 1 195 ? 12.717 -1.042 -22.721 1.00 95.06 195 ARG A CA 1
ATOM 1496 C C . ARG A 1 195 ? 13.368 -0.578 -21.438 1.00 95.06 195 ARG A C 1
ATOM 1498 O O . ARG A 1 195 ? 13.585 0.613 -21.231 1.00 95.06 195 ARG A O 1
ATOM 1505 N N . TRP A 1 196 ? 13.670 -1.533 -20.573 1.00 94.62 196 TRP A N 1
ATOM 1506 C CA . TRP A 1 196 ? 14.473 -1.275 -19.394 1.00 94.62 196 TRP A CA 1
ATOM 1507 C C . TRP A 1 196 ? 15.949 -1.241 -19.779 1.00 94.62 196 TRP A C 1
ATOM 1509 O O . TRP A 1 196 ? 16.412 -2.058 -20.578 1.00 94.62 196 TRP A O 1
ATOM 1519 N N . SER A 1 197 ? 16.682 -0.300 -19.196 1.00 92.06 197 SER A N 1
ATOM 1520 C CA . SER A 1 197 ? 18.126 -0.180 -19.329 1.00 92.06 197 SER A CA 1
ATOM 1521 C C . SER A 1 197 ? 18.750 0.124 -17.971 1.00 92.06 197 SER A C 1
ATOM 1523 O O . SER A 1 197 ? 18.302 1.011 -17.243 1.00 92.06 197 SER A O 1
ATOM 1525 N N . ALA A 1 198 ? 19.816 -0.599 -17.642 1.00 86.19 198 ALA A N 1
ATOM 1526 C CA . ALA A 1 198 ? 20.625 -0.349 -16.450 1.00 86.19 198 ALA A CA 1
ATOM 1527 C C . ALA A 1 198 ? 21.487 0.925 -16.554 1.00 86.19 198 ALA A C 1
ATOM 1529 O O . ALA A 1 198 ? 21.966 1.428 -15.542 1.00 86.19 198 ALA A O 1
ATOM 1530 N N . ARG A 1 199 ? 21.668 1.462 -17.769 1.00 75.50 199 ARG A N 1
ATOM 1531 C CA . ARG A 1 199 ? 22.434 2.681 -18.043 1.00 75.50 199 ARG A CA 1
ATOM 1532 C C . ARG A 1 199 ? 21.775 3.461 -19.177 1.00 75.50 199 ARG A C 1
ATOM 1534 O O . ARG A 1 199 ? 22.105 3.268 -20.343 1.00 75.50 199 ARG A O 1
ATOM 1541 N N . SER A 1 200 ? 20.836 4.341 -18.855 1.00 64.69 200 SER A N 1
ATOM 1542 C CA . SER A 1 200 ? 20.200 5.180 -19.873 1.00 64.69 200 SER A CA 1
ATOM 1543 C C . SER A 1 200 ? 21.144 6.317 -20.273 1.00 64.69 200 SER A C 1
ATOM 1545 O O . SER A 1 200 ? 21.215 7.348 -19.599 1.00 64.69 200 SER A O 1
ATOM 1547 N N . SER A 1 201 ? 21.897 6.136 -21.359 1.00 60.44 201 SER A N 1
ATOM 1548 C CA . SER A 1 201 ? 22.931 7.076 -21.821 1.00 60.44 201 SER A CA 1
ATOM 1549 C C . SER A 1 201 ? 22.412 8.452 -22.272 1.00 60.44 201 SER A C 1
ATOM 1551 O O . SER A 1 201 ? 23.211 9.283 -22.688 1.00 60.44 201 SER A O 1
ATOM 1553 N N . GLY A 1 202 ? 21.106 8.724 -22.170 1.00 66.69 202 GLY A N 1
ATOM 1554 C CA . GLY A 1 202 ? 20.495 10.009 -22.527 1.00 66.69 202 GLY A CA 1
ATOM 1555 C C . GLY A 1 202 ? 19.515 10.588 -21.503 1.00 66.69 202 GLY A C 1
ATOM 1556 O O . GLY A 1 202 ? 18.948 11.646 -21.755 1.00 66.69 202 GLY A O 1
ATOM 1557 N N . THR A 1 203 ? 19.285 9.937 -20.357 1.00 75.94 203 THR A N 1
ATOM 1558 C CA . THR A 1 203 ? 18.301 10.432 -19.380 1.00 75.94 203 THR A CA 1
ATOM 1559 C C . THR A 1 203 ? 18.972 11.315 -18.334 1.00 75.94 203 THR A C 1
ATOM 1561 O O . THR A 1 203 ? 19.790 10.850 -17.539 1.00 75.94 203 THR A O 1
ATOM 1564 N N . GLU A 1 204 ? 18.609 12.599 -18.311 1.00 82.38 204 GLU A N 1
ATOM 1565 C CA . GLU A 1 204 ? 19.100 13.533 -17.300 1.00 82.38 204 GLU A CA 1
ATOM 1566 C C . GLU A 1 204 ? 18.479 13.212 -15.928 1.00 82.38 204 GLU A C 1
ATOM 1568 O O . GLU A 1 204 ? 17.254 13.144 -15.753 1.00 82.38 204 GLU A O 1
ATOM 1573 N N . TRP A 1 205 ? 19.337 12.995 -14.933 1.00 82.12 205 TRP A N 1
ATOM 1574 C CA . TRP A 1 205 ? 18.924 12.772 -13.550 1.00 82.12 205 TRP A CA 1
ATOM 1575 C C . TRP A 1 205 ? 18.755 14.114 -12.828 1.00 82.12 205 TRP A C 1
ATOM 1577 O O . TRP A 1 205 ? 19.535 15.036 -13.076 1.00 82.12 205 TRP A O 1
ATOM 1587 N N . PRO A 1 206 ? 17.779 14.254 -11.910 1.00 83.94 206 PRO A N 1
ATOM 1588 C CA . PRO A 1 206 ? 17.613 15.490 -11.153 1.00 83.94 206 PRO A CA 1
ATOM 1589 C C . PRO A 1 206 ? 18.913 15.883 -10.440 1.00 83.94 206 PRO A C 1
ATOM 1591 O O . PRO A 1 206 ? 19.546 15.048 -9.793 1.00 83.94 206 PRO A O 1
ATOM 1594 N N . ARG A 1 207 ? 19.303 17.162 -10.490 1.00 82.25 207 ARG A N 1
ATOM 1595 C CA . ARG A 1 207 ? 20.514 17.651 -9.792 1.00 82.25 207 ARG A CA 1
ATOM 1596 C C . ARG A 1 207 ? 20.463 17.410 -8.280 1.00 82.25 207 ARG A C 1
ATOM 1598 O O . ARG A 1 207 ? 21.497 17.209 -7.651 1.00 82.25 207 ARG A O 1
ATOM 1605 N N . THR A 1 208 ? 19.254 17.374 -7.726 1.00 82.19 208 THR A N 1
ATOM 1606 C CA . THR A 1 208 ? 18.953 17.082 -6.320 1.00 82.19 208 THR A CA 1
ATOM 1607 C C . THR A 1 208 ? 19.062 15.599 -5.956 1.00 82.19 208 THR A C 1
ATOM 1609 O O . THR A 1 208 ? 18.751 15.247 -4.824 1.00 82.19 208 THR A O 1
ATOM 1612 N N . THR A 1 209 ? 19.494 14.725 -6.876 1.00 78.56 209 THR A N 1
ATOM 1613 C CA . THR A 1 209 ? 19.703 13.296 -6.593 1.00 78.56 209 THR A CA 1
ATOM 1614 C C . THR A 1 209 ? 20.738 13.133 -5.471 1.00 78.56 209 THR A C 1
ATOM 1616 O O . THR A 1 209 ? 21.896 13.515 -5.694 1.00 78.56 209 THR A O 1
ATOM 1619 N N . PRO A 1 210 ? 20.353 12.567 -4.307 1.00 79.62 210 PRO A N 1
ATOM 1620 C CA . PRO A 1 210 ? 21.265 12.347 -3.186 1.00 79.62 210 PRO A CA 1
ATOM 1621 C C . PRO A 1 210 ? 22.483 11.507 -3.580 1.00 79.62 210 PRO A C 1
ATOM 1623 O O . PRO A 1 210 ? 22.361 10.607 -4.414 1.00 79.62 210 PRO A O 1
ATOM 1626 N N . ASP A 1 211 ? 23.630 11.755 -2.940 1.00 80.31 211 ASP A N 1
ATOM 1627 C CA . ASP A 1 211 ? 24.895 11.055 -3.227 1.00 80.31 211 ASP A CA 1
ATOM 1628 C C . ASP A 1 211 ? 24.773 9.531 -3.097 1.00 80.31 211 ASP A C 1
ATOM 1630 O O . ASP A 1 211 ? 25.311 8.794 -3.918 1.00 80.31 211 ASP A O 1
ATOM 1634 N N . PHE A 1 212 ? 23.921 9.057 -2.182 1.00 79.62 212 PHE A N 1
ATOM 1635 C CA . PHE A 1 212 ? 23.591 7.638 -2.039 1.00 79.62 212 PHE A CA 1
ATOM 1636 C C . PHE A 1 212 ? 23.174 6.963 -3.358 1.00 79.62 212 PHE A C 1
ATOM 1638 O O . PHE A 1 212 ? 23.544 5.819 -3.593 1.00 79.62 212 PHE A O 1
ATOM 1645 N N . TYR A 1 213 ? 22.439 7.665 -4.229 1.00 75.06 213 TYR A N 1
ATOM 1646 C CA . TYR A 1 213 ? 22.006 7.149 -5.535 1.00 75.06 213 TYR A CA 1
ATOM 1647 C C . TYR A 1 213 ? 23.058 7.326 -6.635 1.00 75.06 213 TYR A C 1
ATOM 1649 O O . TYR A 1 213 ? 22.870 6.861 -7.760 1.00 75.06 213 TYR A O 1
ATOM 1657 N N . ARG A 1 214 ? 24.137 8.062 -6.364 1.00 73.12 214 ARG A N 1
ATOM 1658 C CA . ARG A 1 214 ? 25.270 8.241 -7.281 1.00 73.12 214 ARG A CA 1
ATOM 1659 C C . ARG A 1 214 ? 26.270 7.103 -7.147 1.00 73.12 214 ARG A C 1
ATOM 1661 O O . ARG A 1 214 ? 26.782 6.651 -8.165 1.00 73.12 214 ARG A O 1
ATOM 1668 N N . ASP A 1 215 ? 26.443 6.613 -5.925 1.00 78.94 215 ASP A N 1
ATOM 1669 C CA . ASP A 1 215 ? 27.431 5.591 -5.574 1.00 78.94 215 ASP A CA 1
ATOM 1670 C C . ASP A 1 215 ? 26.875 4.156 -5.632 1.00 78.94 215 ASP A C 1
ATOM 1672 O O . ASP A 1 215 ? 27.521 3.211 -5.175 1.00 78.94 215 ASP A O 1
ATOM 1676 N N . VAL A 1 216 ? 25.657 3.964 -6.152 1.00 75.62 216 VAL A N 1
ATOM 1677 C CA . VAL A 1 216 ? 25.070 2.623 -6.271 1.00 75.62 216 VAL A CA 1
ATOM 1678 C C . VAL A 1 216 ? 25.853 1.824 -7.316 1.00 75.62 216 VAL A C 1
ATOM 1680 O O . VAL A 1 216 ? 26.099 2.356 -8.402 1.00 75.62 216 VAL A O 1
ATOM 1683 N N . PRO A 1 217 ? 26.227 0.563 -7.021 1.00 75.94 217 PRO A N 1
ATOM 1684 C CA . PRO A 1 217 ? 26.941 -0.282 -7.967 1.00 75.94 217 PRO A CA 1
ATOM 1685 C C . PRO A 1 217 ? 26.236 -0.364 -9.322 1.00 75.94 217 PRO A C 1
ATOM 1687 O O . PRO A 1 217 ? 25.005 -0.412 -9.393 1.00 75.94 217 PRO A O 1
ATOM 1690 N N . ASP A 1 218 ? 27.035 -0.397 -10.387 1.00 73.38 218 ASP A N 1
ATOM 1691 C CA . ASP A 1 218 ? 26.534 -0.582 -11.746 1.00 73.38 218 ASP A CA 1
ATOM 1692 C C . ASP A 1 218 ? 25.805 -1.933 -11.848 1.00 73.38 218 ASP A C 1
ATOM 1694 O O . ASP A 1 218 ? 26.337 -2.972 -11.455 1.00 73.38 218 ASP A O 1
ATOM 1698 N N . ILE A 1 219 ? 24.580 -1.915 -12.377 1.00 78.62 219 ILE A N 1
ATOM 1699 C CA . ILE A 1 219 ? 23.785 -3.123 -12.648 1.00 78.62 219 ILE A CA 1
ATOM 1700 C C . ILE A 1 219 ? 24.296 -3.819 -13.939 1.00 78.62 219 ILE A C 1
ATOM 1702 O O . ILE A 1 219 ? 23.880 -4.930 -14.272 1.00 78.62 219 ILE A O 1
ATOM 1706 N N . GLY A 1 220 ? 25.233 -3.192 -14.660 1.00 73.50 220 GLY A N 1
ATOM 1707 C CA . GLY A 1 220 ? 25.847 -3.679 -15.893 1.00 73.50 220 GLY A CA 1
ATOM 1708 C C . GLY A 1 220 ? 25.159 -3.134 -17.147 1.00 73.50 220 GLY A C 1
ATOM 1709 O O . GLY A 1 220 ? 24.237 -2.332 -17.082 1.00 73.50 220 GLY A O 1
ATOM 1710 N N . ALA A 1 221 ? 25.576 -3.582 -18.334 1.00 69.69 221 ALA A N 1
ATOM 1711 C CA . ALA A 1 221 ? 24.999 -3.147 -19.617 1.00 69.69 221 ALA A CA 1
ATOM 1712 C C . ALA A 1 221 ? 23.714 -3.915 -19.996 1.00 69.69 221 ALA A C 1
ATOM 1714 O O . ALA A 1 221 ? 23.504 -4.270 -21.156 1.00 69.69 221 ALA A O 1
ATOM 1715 N N . ALA A 1 222 ? 22.866 -4.223 -19.015 1.00 74.94 222 ALA A N 1
ATOM 1716 C CA . ALA A 1 222 ? 21.666 -5.011 -19.246 1.00 74.94 222 ALA A CA 1
ATOM 1717 C C . ALA A 1 222 ? 20.548 -4.147 -19.855 1.00 74.94 222 ALA A C 1
ATOM 1719 O O . ALA A 1 222 ? 20.245 -3.050 -19.374 1.00 74.94 222 ALA A O 1
ATOM 1720 N N . THR A 1 223 ? 19.928 -4.665 -20.916 1.00 80.25 223 THR A N 1
ATOM 1721 C CA . THR A 1 223 ? 18.684 -4.139 -21.484 1.00 80.25 223 THR A CA 1
ATOM 1722 C C . THR A 1 223 ? 17.670 -5.267 -21.583 1.00 80.25 223 THR A C 1
ATOM 1724 O O . THR A 1 223 ? 18.046 -6.424 -21.776 1.00 80.25 223 THR A O 1
ATOM 1727 N N . GLY A 1 224 ? 16.390 -4.953 -21.411 1.00 87.31 224 GLY A N 1
ATOM 1728 C CA . GLY A 1 224 ? 15.343 -5.967 -21.432 1.00 87.31 224 GLY A CA 1
ATOM 1729 C C . GLY A 1 224 ? 13.983 -5.399 -21.795 1.00 87.31 224 GLY A C 1
ATOM 1730 O O . GLY A 1 224 ? 13.663 -4.255 -21.475 1.00 87.31 224 GLY A O 1
ATOM 1731 N N . THR A 1 225 ? 13.176 -6.216 -22.462 1.00 93.75 225 THR A N 1
ATOM 1732 C CA . THR A 1 225 ? 11.737 -5.990 -22.616 1.00 93.75 225 THR A CA 1
ATOM 1733 C C . THR A 1 225 ? 10.997 -6.627 -21.441 1.00 93.75 225 THR A C 1
ATOM 1735 O O . THR A 1 225 ? 11.489 -7.613 -20.880 1.00 93.75 225 THR A O 1
ATOM 1738 N N . PRO A 1 226 ? 9.829 -6.096 -21.046 1.00 95.56 226 PRO A N 1
ATOM 1739 C CA . PRO A 1 226 ? 9.049 -6.702 -19.979 1.00 95.56 226 PRO A CA 1
ATOM 1740 C C . PRO A 1 226 ? 8.585 -8.103 -20.392 1.00 95.56 226 PRO A C 1
ATOM 1742 O O . PRO A 1 226 ? 8.154 -8.318 -21.523 1.00 95.56 226 PRO A O 1
ATOM 1745 N N . LEU A 1 227 ? 8.667 -9.042 -19.454 1.00 94.12 227 LEU A N 1
ATOM 1746 C CA . LEU A 1 227 ? 8.078 -10.377 -19.547 1.00 94.12 227 LEU A CA 1
ATOM 1747 C C . LEU A 1 227 ? 6.553 -10.300 -19.408 1.00 94.12 227 LEU A C 1
ATOM 1749 O O . LEU A 1 227 ? 5.834 -10.975 -20.132 1.00 94.12 227 LEU A O 1
ATOM 1753 N N . HIS A 1 228 ? 6.077 -9.445 -18.498 1.00 94.38 228 HIS A N 1
ATOM 1754 C CA . HIS A 1 228 ? 4.655 -9.237 -18.224 1.00 94.38 228 HIS A CA 1
ATOM 1755 C C . HIS A 1 228 ? 4.358 -7.775 -17.913 1.00 94.38 228 HIS A C 1
ATOM 1757 O O . HIS A 1 228 ? 5.233 -7.020 -17.469 1.00 94.38 228 HIS A O 1
ATOM 1763 N N . ARG A 1 229 ? 3.093 -7.396 -18.102 1.00 95.44 229 ARG A N 1
ATOM 1764 C CA . ARG A 1 229 ? 2.576 -6.048 -17.866 1.00 95.44 229 ARG A CA 1
ATOM 1765 C C . ARG A 1 229 ? 1.262 -6.136 -17.119 1.00 95.44 229 ARG A C 1
ATOM 1767 O O . ARG A 1 229 ? 0.385 -6.890 -17.522 1.00 95.44 229 ARG A O 1
ATOM 1774 N N . TYR A 1 230 ? 1.107 -5.331 -16.076 1.00 94.88 230 TYR A N 1
ATOM 1775 C CA . TYR A 1 230 ? -0.081 -5.352 -15.234 1.00 94.88 230 TYR A CA 1
ATOM 1776 C C . TYR A 1 230 ? -0.646 -3.950 -15.036 1.00 94.88 230 TYR A C 1
ATOM 1778 O O . TYR A 1 230 ? 0.078 -3.031 -14.648 1.00 94.88 230 TYR A O 1
ATOM 1786 N N . ALA A 1 231 ? -1.945 -3.786 -15.266 1.00 94.75 231 ALA A N 1
ATOM 1787 C CA . ALA A 1 231 ? -2.720 -2.644 -14.794 1.00 94.75 231 ALA A CA 1
ATOM 1788 C C . ALA A 1 231 ? -3.235 -2.901 -13.368 1.00 94.75 231 ALA A C 1
ATOM 1790 O O . ALA A 1 231 ? -3.182 -4.025 -12.872 1.00 94.75 231 ALA A O 1
ATOM 1791 N N . ALA A 1 232 ? -3.736 -1.857 -12.706 1.00 91.31 232 ALA A N 1
ATOM 1792 C CA . ALA A 1 232 ? -4.409 -1.987 -11.417 1.00 91.31 232 ALA A CA 1
ATOM 1793 C C . ALA A 1 232 ? -5.929 -2.030 -11.609 1.00 91.31 232 ALA A C 1
ATOM 1795 O O . ALA A 1 232 ? -6.490 -1.162 -12.277 1.00 91.31 232 ALA A O 1
ATOM 1796 N N . SER A 1 233 ? -6.601 -2.983 -10.970 1.00 91.31 233 SER A N 1
ATOM 1797 C CA . SER A 1 233 ? -8.055 -2.986 -10.804 1.00 91.31 233 SER A CA 1
ATOM 1798 C C . SER A 1 233 ? -8.426 -3.034 -9.326 1.00 91.31 233 SER A C 1
ATOM 1800 O O . SER A 1 233 ? -7.669 -3.547 -8.506 1.00 91.31 233 SER A O 1
ATOM 1802 N N . VAL A 1 234 ? -9.606 -2.528 -8.969 1.00 90.38 234 VAL A N 1
ATOM 1803 C CA . VAL A 1 234 ? -10.149 -2.704 -7.615 1.00 90.38 234 VAL A CA 1
ATOM 1804 C C . VAL A 1 234 ? -11.022 -3.951 -7.591 1.00 90.38 234 VAL A C 1
ATOM 1806 O O . VAL A 1 234 ? -11.843 -4.149 -8.485 1.00 90.38 234 VAL A O 1
ATOM 1809 N N . GLY A 1 235 ? -10.839 -4.792 -6.579 1.00 89.19 235 GLY A N 1
ATOM 1810 C CA . GLY A 1 235 ? -11.634 -5.996 -6.368 1.00 89.19 235 GLY A CA 1
ATOM 1811 C C . GLY A 1 235 ? -11.995 -6.206 -4.902 1.00 89.19 235 GLY A C 1
ATOM 1812 O O . GLY A 1 235 ? -11.524 -5.486 -4.019 1.00 89.19 235 GLY A O 1
ATOM 1813 N N . PHE A 1 236 ? -12.824 -7.219 -4.663 1.00 89.88 236 PHE A N 1
ATOM 1814 C CA . PHE A 1 236 ? -13.219 -7.670 -3.332 1.00 89.88 236 PHE A CA 1
ATOM 1815 C C . PHE A 1 236 ? -12.823 -9.134 -3.139 1.00 89.88 236 PHE A C 1
ATOM 1817 O O . PHE A 1 236 ? -12.978 -9.938 -4.056 1.00 89.88 236 PHE A O 1
ATOM 1824 N N . GLY A 1 237 ? -12.350 -9.495 -1.946 1.00 86.06 237 GLY A N 1
ATOM 1825 C CA . GLY A 1 237 ? -12.054 -10.889 -1.606 1.00 86.06 237 GLY A CA 1
ATOM 1826 C C . GLY A 1 237 ? -11.768 -11.105 -0.121 1.00 86.06 237 GLY A C 1
ATOM 1827 O O . GLY A 1 237 ? -11.467 -10.153 0.604 1.00 86.06 237 GLY A O 1
ATOM 1828 N N . VAL A 1 238 ? -11.797 -12.365 0.323 1.00 86.38 238 VAL A N 1
ATOM 1829 C CA . VAL A 1 238 ? -11.523 -12.776 1.716 1.00 86.38 238 VAL A CA 1
ATOM 1830 C C . VAL A 1 238 ? -10.023 -12.727 2.018 1.00 86.38 238 VAL A C 1
ATOM 1832 O O . VAL A 1 238 ? -9.274 -13.431 1.346 1.00 86.38 238 VAL A O 1
ATOM 1835 N N . PRO A 1 239 ? -9.530 -11.873 2.934 1.00 84.06 239 PRO A N 1
ATOM 1836 C CA . PRO A 1 239 ? -8.090 -11.678 3.131 1.00 84.06 239 PRO A CA 1
ATOM 1837 C C . PRO A 1 239 ? -7.406 -12.947 3.620 1.00 84.06 239 PRO A C 1
ATOM 1839 O O . PRO A 1 239 ? -7.855 -13.530 4.606 1.00 84.06 239 PRO A O 1
ATOM 1842 N N . CYS A 1 240 ? -6.294 -13.349 3.012 1.00 82.25 240 CYS A N 1
ATOM 1843 C CA . CYS A 1 240 ? -5.587 -14.552 3.446 1.00 82.25 240 CYS A CA 1
ATOM 1844 C C . CYS A 1 240 ? -5.044 -14.469 4.882 1.00 82.25 240 CYS A C 1
ATOM 1846 O O . CYS A 1 240 ? -4.883 -15.504 5.528 1.00 82.25 240 CYS A O 1
ATOM 1848 N N . TRP A 1 241 ? -4.874 -13.265 5.458 1.00 85.31 241 TRP A N 1
ATOM 1849 C CA . TRP A 1 241 ? -4.534 -13.115 6.883 1.00 85.31 241 TRP A CA 1
ATOM 1850 C C . TRP A 1 241 ? -5.590 -13.724 7.822 1.00 85.31 241 TRP A C 1
ATOM 1852 O O . TRP A 1 241 ? -5.272 -14.087 8.952 1.00 85.31 241 TRP A O 1
ATOM 1862 N N . THR A 1 242 ? -6.829 -13.909 7.351 1.00 86.44 242 THR A N 1
ATOM 1863 C CA . THR A 1 242 ? -7.889 -14.617 8.091 1.00 86.44 242 THR A CA 1
ATOM 1864 C C . THR A 1 242 ? -7.659 -16.129 8.185 1.00 86.44 242 THR A C 1
ATOM 1866 O O . THR A 1 242 ? -8.340 -16.793 8.962 1.00 86.44 242 THR A O 1
ATOM 1869 N N . ARG A 1 243 ? -6.728 -16.687 7.393 1.00 83.50 243 ARG A N 1
ATOM 1870 C CA . ARG A 1 243 ? -6.472 -18.130 7.212 1.00 83.50 243 ARG A CA 1
ATOM 1871 C C . ARG A 1 243 ? -7.660 -18.936 6.670 1.00 83.50 243 ARG A C 1
ATOM 1873 O O . ARG A 1 243 ? -7.582 -20.159 6.611 1.00 83.50 243 ARG A O 1
ATOM 1880 N N . LEU A 1 244 ? -8.743 -18.272 6.260 1.00 83.38 244 LEU A N 1
ATOM 1881 C CA . LEU A 1 244 ? -9.892 -18.910 5.609 1.00 83.38 244 LEU A CA 1
ATOM 1882 C C . LEU A 1 244 ? -9.586 -19.300 4.157 1.00 83.38 244 LEU A C 1
ATOM 1884 O O . LEU A 1 244 ? -10.200 -20.216 3.619 1.00 83.38 244 LEU A O 1
ATOM 1888 N N . VAL A 1 245 ? -8.633 -18.602 3.536 1.00 81.56 245 VAL A N 1
ATOM 1889 C CA . VAL A 1 245 ? -8.107 -18.870 2.195 1.00 81.56 245 VAL A CA 1
ATOM 1890 C C . VAL A 1 245 ? -6.578 -18.861 2.249 1.00 81.56 245 VAL A C 1
ATOM 1892 O O . VAL A 1 245 ? -5.992 -18.156 3.072 1.00 81.56 245 VAL A O 1
ATOM 1895 N N . GLY A 1 246 ? -5.924 -19.654 1.398 1.00 77.38 246 GLY A N 1
ATOM 1896 C CA . GLY A 1 246 ? -4.463 -19.629 1.278 1.00 77.38 246 GLY A CA 1
ATOM 1897 C C . GLY A 1 246 ? -3.984 -18.353 0.582 1.00 77.38 246 GLY A C 1
ATOM 1898 O O . GLY A 1 246 ? -4.623 -17.907 -0.369 1.00 77.38 246 GLY A O 1
ATOM 1899 N N . CYS A 1 247 ? -2.860 -17.786 1.032 1.00 73.19 247 CYS A N 1
ATOM 1900 C CA . CYS A 1 247 ? -2.222 -16.665 0.339 1.00 73.19 247 CYS A CA 1
ATOM 1901 C C . CYS A 1 247 ? -1.639 -17.175 -0.986 1.00 73.19 247 CYS A C 1
ATOM 1903 O O . CYS A 1 247 ? -0.813 -18.092 -0.987 1.00 73.19 247 CYS A O 1
ATOM 1905 N N . GLN A 1 248 ? -2.082 -16.615 -2.112 1.00 69.12 248 GLN A N 1
ATOM 1906 C CA . GLN A 1 248 ? -1.533 -16.940 -3.427 1.00 69.12 248 GLN A CA 1
ATOM 1907 C C . GLN A 1 248 ? -0.707 -15.780 -3.971 1.00 69.12 248 GLN A C 1
ATOM 1909 O O . GLN A 1 248 ? -1.144 -14.630 -3.983 1.00 69.12 248 GLN A O 1
ATOM 1914 N N . THR A 1 249 ? 0.475 -16.097 -4.491 1.00 69.12 249 THR A N 1
ATOM 1915 C CA . THR A 1 249 ? 1.292 -15.155 -5.252 1.00 69.12 249 THR A CA 1
ATOM 1916 C C . THR A 1 249 ? 0.830 -15.164 -6.709 1.00 69.12 249 THR A C 1
ATOM 1918 O O . THR A 1 249 ? 0.843 -16.198 -7.371 1.00 69.12 249 THR A O 1
ATOM 1921 N N . MET A 1 250 ? 0.384 -14.012 -7.224 1.00 66.12 250 MET A N 1
ATOM 1922 C CA . MET A 1 250 ? -0.071 -13.923 -8.624 1.00 66.12 250 MET A CA 1
ATOM 1923 C C . MET A 1 250 ? 1.087 -13.918 -9.622 1.00 66.12 250 MET A C 1
ATOM 1925 O O . MET A 1 250 ? 0.942 -14.401 -10.742 1.00 66.12 250 MET A O 1
ATOM 1929 N N . ILE A 1 251 ? 2.256 -13.421 -9.217 1.00 67.81 251 ILE A N 1
ATOM 1930 C CA . ILE A 1 251 ? 3.465 -13.451 -10.042 1.00 67.81 251 ILE A CA 1
ATOM 1931 C C . ILE A 1 251 ? 4.155 -14.800 -9.815 1.00 67.81 251 ILE A C 1
ATOM 1933 O O . ILE A 1 251 ? 5.090 -14.908 -9.029 1.00 67.81 251 ILE A O 1
ATOM 1937 N N . THR A 1 252 ? 3.648 -15.853 -10.457 1.00 63.22 252 THR A N 1
ATOM 1938 C CA . THR A 1 252 ? 4.276 -17.185 -10.402 1.00 63.22 252 THR A CA 1
ATOM 1939 C C . THR A 1 252 ? 5.449 -17.280 -11.378 1.00 63.22 252 THR A C 1
ATOM 1941 O O . THR A 1 252 ? 5.393 -16.697 -12.459 1.00 63.22 252 THR A O 1
ATOM 1944 N N . ASP A 1 253 ? 6.477 -18.063 -11.041 1.00 59.94 253 ASP A N 1
ATOM 1945 C CA . ASP A 1 253 ? 7.690 -18.318 -11.848 1.00 59.94 253 ASP A CA 1
ATOM 1946 C C . ASP A 1 253 ? 7.462 -19.033 -13.200 1.00 59.94 253 ASP A C 1
ATOM 1948 O O . ASP A 1 253 ? 8.422 -19.490 -13.820 1.00 59.94 253 ASP A O 1
ATOM 1952 N N . ARG A 1 254 ? 6.215 -19.147 -13.672 1.00 55.78 254 ARG A N 1
ATOM 1953 C CA . ARG A 1 254 ? 5.897 -19.793 -14.953 1.00 55.78 254 ARG A CA 1
ATOM 1954 C C . ARG A 1 254 ? 6.485 -19.049 -16.144 1.00 55.78 254 ARG A C 1
ATOM 1956 O O . ARG A 1 254 ? 6.555 -17.799 -16.078 1.00 55.78 254 ARG A O 1
#

pLDDT: mean 87.16, std 13.52, range [34.88, 98.56]

Organism: NCBI:txid2683589

Radius of gyration: 21.09 Å; chains: 1; bounding box: 51×38×55 Å